Protein AF-A0A1V0FYX2-F1 (afdb_monomer_lite)

Secondary structure (DSSP, 8-state):
-HHHHHHHHHHHHH-TTTHHHHHHHHHHHHHHHHHHHHHHHHHHHHHHHHHHHHHHHHHHHHHHHHHHHTT--TT-TTS-SS--SSSSS--GGGGTT-PPPPTT----HHHHHHHHHH-----HHHHH--S-S--GGG-GGGGGGSSSS----EEEGGGTEEE-TT--TTTS-SBPPGGGSHHHHHHHHHHHHHHHHHT--PPPPP-SHHHHHHHHH-HHHHHHHHHHHHHTTSS-TT--HHHHHHHHHHHH-PBPTTS-BHHHHHHHHS--------

Organism: NCBI:txid5691

Radius of gyration: 30.45 Å; chains: 1; bounding box: 63×47×86 Å

InterPro domains:
  IPR001812 Variant surface glycoprotein, N-terminal domain [PF00913] (19-273)

pLDDT: mean 77.04, std 11.19, range [30.48, 92.88]

Structure (mmCIF, N/CA/C/O backbone):
data_AF-A0A1V0FYX2-F1
#
_entry.id   AF-A0A1V0FYX2-F1
#
loop_
_atom_site.group_PDB
_atom_site.id
_atom_site.type_symbol
_atom_site.label_atom_id
_atom_site.label_alt_id
_atom_site.label_comp_id
_atom_site.label_asym_id
_atom_site.label_entity_id
_atom_site.label_seq_id
_atom_site.pdbx_PDB_ins_code
_atom_site.Cartn_x
_atom_site.Cartn_y
_atom_site.Cartn_z
_atom_site.occupancy
_atom_site.B_iso_or_equiv
_atom_site.auth_seq_id
_atom_site.auth_comp_id
_atom_site.auth_asym_id
_atom_site.auth_atom_id
_atom_site.pdbx_PDB_model_num
ATOM 1 N N . LEU A 1 1 ? -14.156 -6.760 19.988 1.00 81.31 1 LEU A N 1
ATOM 2 C CA . LEU A 1 1 ? -15.205 -5.743 20.250 1.00 81.31 1 LEU A CA 1
ATOM 3 C C . LEU A 1 1 ? -16.603 -6.352 20.401 1.00 81.31 1 LEU A C 1
ATOM 5 O O . LEU A 1 1 ? -17.204 -6.112 21.433 1.00 81.31 1 LEU A O 1
ATOM 9 N N . ARG A 1 2 ? -17.100 -7.203 19.485 1.00 82.94 2 ARG A N 1
ATOM 10 C CA . ARG A 1 2 ? -18.430 -7.854 19.633 1.00 82.94 2 ARG A CA 1
ATOM 11 C C . ARG A 1 2 ? -18.635 -8.609 20.957 1.00 82.94 2 ARG A C 1
ATOM 13 O O . ARG A 1 2 ? -19.655 -8.453 21.611 1.00 82.94 2 ARG A O 1
ATOM 20 N N . ALA A 1 3 ? -17.637 -9.377 21.399 1.00 81.00 3 ALA A N 1
ATOM 21 C CA . ALA A 1 3 ? -17.698 -10.045 22.703 1.00 81.00 3 ALA A CA 1
ATOM 22 C C . ALA A 1 3 ? -17.771 -9.051 23.881 1.00 81.00 3 ALA A C 1
ATOM 24 O O . ALA A 1 3 ? -18.381 -9.344 24.901 1.00 81.00 3 ALA A O 1
ATOM 25 N N . PHE A 1 4 ? -17.167 -7.867 23.741 1.00 84.19 4 PHE A N 1
ATOM 26 C CA . PHE A 1 4 ? -17.222 -6.811 24.750 1.00 84.19 4 PHE A CA 1
ATOM 27 C C . PHE A 1 4 ? -18.590 -6.109 24.764 1.00 84.19 4 PHE A C 1
ATOM 29 O O . PHE A 1 4 ? -19.161 -5.923 25.831 1.00 84.19 4 PHE A O 1
ATOM 36 N N . GLU A 1 5 ? -19.174 -5.826 23.598 1.00 84.75 5 GLU A N 1
ATOM 37 C CA . GLU A 1 5 ? -20.553 -5.326 23.466 1.00 84.75 5 GLU A CA 1
ATOM 38 C C . GLU A 1 5 ? -21.580 -6.264 24.130 1.00 84.75 5 GLU A C 1
ATOM 40 O O . GLU A 1 5 ? -22.458 -5.815 24.872 1.00 84.75 5 GLU A O 1
ATOM 45 N N . ALA A 1 6 ? -21.430 -7.581 23.946 1.00 80.88 6 ALA A N 1
ATOM 46 C CA . ALA A 1 6 ? -22.272 -8.574 24.614 1.00 80.88 6 ALA A CA 1
ATOM 47 C C . ALA A 1 6 ? -22.116 -8.540 26.148 1.00 80.88 6 ALA A C 1
ATOM 49 O O . ALA A 1 6 ? -23.113 -8.597 26.868 1.00 80.88 6 ALA A O 1
ATOM 50 N N . LYS A 1 7 ? -20.884 -8.376 26.661 1.00 79.81 7 LYS A N 1
ATOM 51 C CA . LYS A 1 7 ? -20.626 -8.206 28.105 1.00 79.81 7 LYS A CA 1
ATOM 52 C C . LYS A 1 7 ? -21.305 -6.955 28.665 1.00 79.81 7 LYS A C 1
ATOM 54 O O . LYS A 1 7 ? -21.896 -7.014 29.738 1.00 79.81 7 LYS A O 1
ATOM 59 N N . LEU A 1 8 ? -21.254 -5.839 27.938 1.00 83.44 8 LEU A N 1
ATOM 60 C CA . LEU A 1 8 ? -21.935 -4.606 28.343 1.00 83.44 8 LEU A CA 1
ATOM 61 C C . LEU A 1 8 ? -23.453 -4.791 28.375 1.00 83.44 8 LEU A C 1
ATOM 63 O O . LEU A 1 8 ? -24.095 -4.352 29.323 1.00 83.44 8 LEU A O 1
ATOM 67 N N . SER A 1 9 ? -24.010 -5.505 27.396 1.00 81.75 9 SER A N 1
ATOM 68 C CA . SER A 1 9 ? -25.445 -5.814 27.342 1.00 81.75 9 SER A CA 1
ATOM 69 C C . SER A 1 9 ? -25.912 -6.630 28.553 1.00 81.75 9 SER A C 1
ATOM 71 O O . SER A 1 9 ? -26.953 -6.326 29.132 1.00 81.75 9 SER A O 1
ATOM 73 N N . LEU A 1 10 ? -25.116 -7.610 28.993 1.00 77.88 10 LEU A N 1
ATOM 74 C CA . LEU A 1 10 ? -25.379 -8.363 30.227 1.00 77.88 10 LEU A CA 1
ATOM 75 C C . LEU A 1 10 ? -25.287 -7.469 31.472 1.00 77.88 10 LEU A C 1
ATOM 77 O O . LEU A 1 10 ? -26.145 -7.534 32.355 1.00 77.88 10 LEU A O 1
ATOM 81 N N . LEU A 1 11 ? -24.294 -6.576 31.531 1.00 77.62 11 LEU A N 1
ATOM 82 C CA . LEU A 1 11 ? -24.127 -5.658 32.660 1.00 77.62 11 LEU A CA 1
ATOM 83 C C . LEU A 1 11 ? -25.331 -4.722 32.834 1.00 77.62 11 LEU A C 1
ATOM 85 O O . LEU A 1 11 ? -25.745 -4.483 33.967 1.00 77.62 11 LEU A O 1
ATOM 89 N N . ILE A 1 12 ? -25.918 -4.244 31.728 1.00 78.62 12 ILE A N 1
ATOM 90 C CA . ILE A 1 12 ? -27.144 -3.426 31.736 1.00 78.62 12 ILE A CA 1
ATOM 91 C C . ILE A 1 12 ? -28.279 -4.158 32.459 1.00 78.62 12 ILE A C 1
ATOM 93 O O . ILE A 1 12 ? -29.014 -3.539 33.227 1.00 78.62 12 ILE A O 1
ATOM 97 N N . THR A 1 13 ? -28.414 -5.467 32.234 1.00 75.88 13 THR A N 1
ATOM 98 C CA . THR A 1 13 ? -29.485 -6.273 32.836 1.00 75.88 13 THR A CA 1
ATOM 99 C C . THR A 1 13 ? -29.209 -6.687 34.280 1.00 75.88 13 THR A C 1
ATOM 101 O O . THR A 1 13 ? -30.148 -6.831 35.056 1.00 75.88 13 THR A O 1
ATOM 104 N N . GLU A 1 14 ? -27.944 -6.865 34.665 1.00 76.12 14 GLU A N 1
ATOM 105 C CA . GLU A 1 14 ? -27.588 -7.409 35.980 1.00 76.12 14 GLU A CA 1
ATOM 106 C C . GLU A 1 14 ? -27.194 -6.360 37.032 1.00 76.12 14 GLU A C 1
ATOM 108 O O . GLU A 1 14 ? -27.116 -6.692 38.215 1.00 76.12 14 GLU A O 1
ATOM 113 N N . ASN A 1 15 ? -26.844 -5.132 36.639 1.00 72.62 15 ASN A N 1
ATOM 114 C CA . ASN A 1 15 ? -26.455 -4.083 37.584 1.00 72.62 15 ASN A CA 1
ATOM 115 C C . ASN A 1 15 ? -27.064 -2.728 37.192 1.00 72.62 15 ASN A C 1
ATOM 117 O O . ASN A 1 15 ? -26.530 -1.983 36.368 1.00 72.62 15 ASN A O 1
ATOM 121 N N . THR A 1 16 ? -28.171 -2.378 37.849 1.00 68.25 16 THR A N 1
ATOM 122 C CA . THR A 1 16 ? -28.907 -1.131 37.602 1.00 68.25 16 THR A CA 1
ATOM 123 C C . THR A 1 16 ? -28.096 0.122 37.930 1.00 68.25 16 THR A C 1
ATOM 125 O O . THR A 1 16 ? -28.330 1.163 37.322 1.00 68.25 16 THR A O 1
ATOM 128 N N . SER A 1 17 ? -27.121 0.036 38.842 1.00 70.69 17 SER A N 1
ATOM 129 C CA . SER A 1 17 ? -26.290 1.176 39.260 1.00 70.69 17 SER A CA 1
ATOM 130 C C . SER A 1 17 ? -25.352 1.668 38.156 1.00 70.69 17 SER A C 1
ATOM 132 O O . SER A 1 17 ? -24.939 2.824 38.179 1.00 70.69 17 SER A O 1
ATOM 134 N N . PHE A 1 18 ? -25.041 0.816 37.174 1.00 72.25 18 PHE A N 1
ATOM 135 C CA . PHE A 1 18 ? -24.151 1.138 36.053 1.00 72.25 18 PHE A CA 1
ATOM 136 C C . PHE A 1 18 ? -24.799 0.942 34.679 1.00 72.25 18 PHE A C 1
ATOM 138 O O . PHE A 1 18 ? -24.124 1.079 33.657 1.00 72.25 18 PHE A O 1
ATOM 145 N N . ALA A 1 19 ? -26.105 0.662 34.629 1.00 72.62 19 ALA A N 1
ATOM 146 C CA . ALA A 1 19 ? -26.821 0.388 33.386 1.00 72.62 19 ALA A CA 1
ATOM 147 C C . ALA A 1 19 ? -26.705 1.535 32.365 1.00 72.62 19 ALA A C 1
ATOM 149 O O . ALA A 1 19 ? -26.517 1.282 31.179 1.00 72.62 19 ALA A O 1
ATOM 150 N N . GLY A 1 20 ? -26.732 2.797 32.813 1.00 74.31 20 GLY A N 1
ATOM 151 C CA . GLY A 1 20 ? -26.550 3.959 31.933 1.00 74.31 20 GLY A CA 1
ATOM 152 C C . GLY A 1 20 ? -25.147 4.044 31.317 1.00 74.31 20 GLY A C 1
ATOM 153 O O . GLY A 1 20 ? -25.005 4.273 30.117 1.00 74.31 20 GLY A O 1
ATOM 154 N N . SER A 1 21 ? -24.106 3.802 32.115 1.00 77.25 21 SER A N 1
ATOM 155 C CA . SER A 1 21 ? -22.703 3.810 31.676 1.00 77.25 21 SER A CA 1
ATOM 156 C C . SER A 1 21 ? -22.414 2.648 30.725 1.00 77.25 21 SER A C 1
ATOM 158 O O . SER A 1 21 ? -21.751 2.822 29.702 1.00 77.25 21 SER A O 1
ATOM 160 N N . ALA A 1 22 ? -22.972 1.475 31.031 1.00 80.19 22 ALA A N 1
ATOM 161 C CA . ALA A 1 22 ? -22.892 0.285 30.197 1.00 80.19 22 ALA A CA 1
ATOM 162 C C . ALA A 1 22 ? -23.598 0.484 28.850 1.00 80.19 22 ALA A C 1
ATOM 164 O O . ALA A 1 22 ? -23.036 0.134 27.816 1.00 80.19 22 ALA A O 1
ATOM 165 N N . LEU A 1 23 ? -24.783 1.106 28.850 1.00 80.88 23 LEU A N 1
ATOM 166 C CA . LEU A 1 23 ? -25.537 1.428 27.639 1.00 80.88 23 LEU A CA 1
ATOM 167 C C . LEU A 1 23 ? -24.780 2.407 26.737 1.00 80.88 23 LEU A C 1
ATOM 169 O O . LEU A 1 23 ? -24.657 2.166 25.540 1.00 80.88 23 LEU A O 1
ATOM 173 N N . LEU A 1 24 ? -24.230 3.486 27.298 1.00 81.44 24 LEU A N 1
ATOM 174 C CA . LEU A 1 24 ? -23.454 4.459 26.523 1.00 81.44 24 LEU A CA 1
ATOM 175 C C . LEU A 1 24 ? -22.199 3.839 25.912 1.00 81.44 24 LEU A C 1
ATOM 177 O O . LEU A 1 24 ? -21.895 4.081 24.743 1.00 81.44 24 LEU A O 1
ATOM 181 N N . LEU A 1 25 ? -21.489 3.013 26.681 1.00 84.94 25 LEU A N 1
ATOM 182 C CA . LEU A 1 25 ? -20.308 2.325 26.177 1.00 84.94 25 LEU A CA 1
ATOM 183 C C . LEU A 1 25 ? -20.670 1.247 25.148 1.00 84.94 25 LEU A C 1
ATOM 185 O O . LEU A 1 25 ? -19.906 1.041 24.206 1.00 84.94 25 LEU A O 1
ATOM 189 N N . ALA A 1 26 ? -21.832 0.599 25.283 1.00 84.81 26 ALA A N 1
ATOM 190 C CA . ALA A 1 26 ? -22.339 -0.346 24.295 1.00 84.81 26 ALA A CA 1
ATOM 191 C C . ALA A 1 26 ? -22.608 0.374 22.971 1.00 84.81 26 ALA A C 1
ATOM 193 O O . ALA A 1 26 ? -22.051 -0.034 21.961 1.00 84.81 26 ALA A O 1
ATOM 194 N N . ILE A 1 27 ? -23.324 1.505 22.988 1.00 84.19 27 ILE A N 1
ATOM 195 C CA . ILE A 1 27 ? -23.587 2.318 21.787 1.00 84.19 27 ILE A CA 1
ATOM 196 C C . ILE A 1 27 ? -22.275 2.781 21.136 1.00 84.19 27 ILE A C 1
ATOM 198 O O . ILE A 1 27 ? -22.100 2.626 19.926 1.00 84.19 27 ILE A O 1
ATOM 202 N N . ALA A 1 28 ? -21.326 3.307 21.919 1.00 86.00 28 ALA A N 1
ATOM 203 C CA . ALA A 1 28 ? -20.020 3.718 21.400 1.00 86.00 28 ALA A CA 1
ATOM 204 C C . ALA A 1 28 ? -19.254 2.538 20.770 1.00 86.00 28 ALA A C 1
ATOM 206 O O . ALA A 1 28 ? -18.650 2.683 19.705 1.00 86.00 28 ALA A O 1
ATOM 207 N N . THR A 1 29 ? -19.329 1.355 21.389 1.00 87.50 29 THR A N 1
ATOM 208 C CA . THR A 1 29 ? -18.734 0.115 20.869 1.00 87.50 29 THR A CA 1
ATOM 209 C C . THR A 1 29 ? -19.423 -0.344 19.582 1.00 87.50 29 THR A C 1
ATOM 211 O O . THR A 1 29 ? -18.732 -0.732 18.642 1.00 87.50 29 THR A O 1
ATOM 214 N N . THR A 1 30 ? -20.753 -0.262 19.487 1.00 88.12 30 THR A N 1
ATOM 215 C CA . THR A 1 30 ? -21.511 -0.585 18.269 1.00 88.12 30 THR A CA 1
ATOM 216 C C . THR A 1 30 ? -21.106 0.329 17.113 1.00 88.12 30 THR A C 1
ATOM 218 O O . THR A 1 30 ? -20.820 -0.166 16.022 1.00 88.12 30 THR A O 1
ATOM 221 N N . LYS A 1 31 ? -21.012 1.648 17.348 1.00 86.81 31 LYS A N 1
ATOM 222 C CA . LYS A 1 31 ? -20.549 2.615 16.335 1.00 86.81 31 LYS A CA 1
ATOM 223 C C . LYS A 1 31 ? -19.143 2.275 15.844 1.00 86.81 31 LYS A C 1
ATOM 225 O O . LYS A 1 31 ? -18.905 2.219 14.643 1.00 86.81 31 LYS A O 1
ATOM 230 N N . LEU A 1 32 ? -18.237 1.943 16.763 1.00 87.75 32 LEU A N 1
ATOM 231 C CA . LEU A 1 32 ? -16.884 1.515 16.416 1.00 87.75 32 LEU A CA 1
ATOM 232 C C . LEU A 1 32 ? -16.869 0.212 15.593 1.00 87.75 32 LEU A C 1
ATOM 234 O O . LEU A 1 32 ? -16.107 0.094 14.639 1.00 87.75 32 LEU A O 1
ATOM 238 N N . ILE A 1 33 ? -17.718 -0.768 15.922 1.00 87.06 33 ILE A N 1
ATOM 239 C CA . ILE A 1 33 ? -17.846 -2.013 15.144 1.00 87.06 33 ILE A CA 1
ATOM 240 C C . ILE A 1 33 ? -18.340 -1.723 13.720 1.00 87.06 33 ILE A C 1
ATOM 242 O O . ILE A 1 33 ? -17.855 -2.344 12.774 1.00 87.06 33 ILE A O 1
ATOM 246 N N . GLN A 1 34 ? -19.293 -0.802 13.557 1.00 87.69 34 GLN A N 1
ATOM 247 C CA . GLN A 1 34 ? -19.821 -0.401 12.249 1.00 87.69 34 GLN A CA 1
ATOM 248 C C . GLN A 1 34 ? -18.773 0.337 11.406 1.00 87.69 34 GLN A C 1
ATOM 250 O O . GLN A 1 34 ? -18.635 0.059 10.213 1.00 87.69 34 GLN A O 1
ATOM 255 N N . GLU A 1 35 ? -18.002 1.230 12.023 1.00 87.00 35 GLU A N 1
ATOM 256 C CA . GLU A 1 35 ? -16.877 1.905 11.371 1.00 87.00 35 GLU A CA 1
ATOM 257 C C . GLU A 1 35 ? -15.804 0.910 10.945 1.00 87.00 35 GLU A C 1
ATOM 259 O O . GLU A 1 35 ? -15.388 0.930 9.791 1.00 87.00 35 GLU A O 1
ATOM 264 N N . HIS A 1 36 ? -15.434 -0.027 11.819 1.00 85.62 36 HIS A N 1
ATOM 265 C CA . HIS A 1 36 ? -14.463 -1.065 11.490 1.00 85.62 36 HIS A CA 1
ATOM 266 C C . HIS A 1 36 ? -14.955 -1.966 10.348 1.00 85.62 36 HIS A C 1
ATOM 268 O O . HIS A 1 36 ? -14.193 -2.293 9.444 1.00 85.62 36 HIS A O 1
ATOM 274 N N . ALA A 1 37 ? -16.241 -2.333 10.328 1.00 86.75 37 ALA A N 1
ATOM 275 C CA . ALA A 1 37 ? -16.819 -3.084 9.213 1.00 86.75 37 ALA A CA 1
ATOM 276 C C . ALA A 1 37 ? -16.752 -2.298 7.889 1.00 86.75 37 ALA A C 1
ATOM 278 O O . ALA A 1 37 ? -16.397 -2.861 6.852 1.00 86.75 37 ALA A O 1
ATOM 279 N N . SER A 1 38 ? -17.034 -0.994 7.931 1.00 87.00 38 SER A N 1
ATOM 280 C CA . SER A 1 38 ? -16.946 -0.102 6.766 1.00 87.00 38 SER A CA 1
ATOM 281 C C . SER A 1 38 ? -15.499 0.090 6.297 1.00 87.00 38 SER A C 1
ATOM 283 O O . SER A 1 38 ? -15.230 0.125 5.093 1.00 87.00 38 SER A O 1
ATOM 285 N N . ALA A 1 39 ? -14.552 0.165 7.234 1.00 85.50 39 ALA A N 1
ATOM 286 C CA . ALA A 1 39 ? -13.124 0.245 6.956 1.00 85.50 39 ALA A CA 1
ATOM 287 C C . ALA A 1 39 ? -12.602 -1.051 6.328 1.00 85.50 39 ALA A C 1
ATOM 289 O O . ALA A 1 39 ? -11.929 -0.987 5.307 1.00 85.50 39 ALA A O 1
ATOM 290 N N . ILE A 1 40 ? -12.992 -2.227 6.838 1.00 86.81 40 ILE A N 1
ATOM 291 C CA . ILE A 1 40 ? -12.665 -3.527 6.224 1.00 86.81 40 ILE A CA 1
ATOM 292 C C . ILE A 1 40 ? -13.217 -3.611 4.798 1.00 86.81 40 ILE A C 1
ATOM 294 O O . ILE A 1 40 ? -12.518 -4.056 3.888 1.00 86.81 40 ILE A O 1
ATOM 298 N N . GLN A 1 41 ? -14.453 -3.162 4.569 1.00 88.25 41 GLN A N 1
ATOM 299 C CA . GLN A 1 41 ? -15.023 -3.134 3.221 1.00 88.25 41 GLN A CA 1
ATOM 300 C C . GLN A 1 41 ? -14.230 -2.197 2.297 1.00 88.25 41 GLN A C 1
ATOM 302 O O . GLN A 1 41 ? -13.944 -2.548 1.151 1.00 88.25 41 GLN A O 1
ATOM 307 N N . SER A 1 42 ? -13.839 -1.027 2.805 1.00 87.31 42 SER A N 1
ATOM 308 C CA . SER A 1 42 ? -13.015 -0.061 2.074 1.00 87.31 42 SER A CA 1
ATOM 309 C C . SER A 1 42 ? -11.619 -0.616 1.779 1.00 87.31 42 SER A C 1
ATOM 311 O O . SER A 1 42 ? -11.132 -0.459 0.662 1.00 87.31 42 SER A O 1
ATOM 313 N N . LEU A 1 43 ? -11.015 -1.329 2.733 1.00 89.31 43 LEU A N 1
ATOM 314 C CA . LEU A 1 43 ? -9.754 -2.052 2.581 1.00 89.31 43 LEU A CA 1
ATOM 315 C C . LEU A 1 43 ? -9.853 -3.133 1.508 1.00 89.31 43 LEU A C 1
ATOM 317 O O . LEU A 1 43 ? -8.937 -3.243 0.705 1.00 89.31 43 LEU A O 1
ATOM 321 N N . GLY A 1 44 ? -10.952 -3.889 1.443 1.00 88.12 44 GLY A N 1
ATOM 322 C CA . GLY A 1 44 ? -11.170 -4.878 0.384 1.00 88.12 44 GLY A CA 1
ATOM 323 C C . GLY A 1 44 ? -11.226 -4.230 -1.001 1.00 88.12 44 GLY A C 1
ATOM 324 O O . GLY A 1 44 ? -10.448 -4.571 -1.887 1.00 88.12 44 GLY A O 1
ATOM 325 N N . VAL A 1 45 ? -12.081 -3.215 -1.168 1.00 90.19 45 VAL A N 1
ATOM 326 C CA . VAL A 1 45 ? -12.241 -2.512 -2.455 1.00 90.19 45 VAL A CA 1
ATOM 327 C C . VAL A 1 45 ? -10.955 -1.803 -2.886 1.00 90.19 45 VAL A C 1
ATOM 329 O O . VAL A 1 45 ? -10.605 -1.811 -4.069 1.00 90.19 45 VAL A O 1
ATOM 332 N N . GLN A 1 46 ? -10.263 -1.149 -1.954 1.00 91.00 46 GLN A N 1
ATOM 333 C CA . GLN A 1 46 ? -9.013 -0.457 -2.253 1.00 91.00 46 GLN A CA 1
ATOM 334 C C . GLN A 1 46 ? -7.864 -1.448 -2.458 1.00 91.00 46 GLN A C 1
ATOM 336 O O . GLN A 1 46 ? -7.039 -1.226 -3.339 1.00 91.00 46 GLN A O 1
ATOM 341 N N . GLY A 1 47 ? -7.845 -2.548 -1.707 1.00 90.88 47 GLY A N 1
ATOM 342 C CA . GLY A 1 47 ? -6.905 -3.656 -1.844 1.00 90.88 47 GLY A CA 1
ATOM 343 C C . GLY A 1 47 ? -6.906 -4.227 -3.254 1.00 90.88 47 GLY A C 1
ATOM 344 O O . GLY A 1 47 ? -5.856 -4.256 -3.894 1.00 90.88 47 GLY A O 1
ATOM 345 N N . ASP A 1 48 ? -8.085 -4.566 -3.778 1.00 90.62 48 ASP A N 1
ATOM 346 C CA . ASP A 1 48 ? -8.239 -5.099 -5.136 1.00 90.62 48 ASP A CA 1
ATOM 347 C C . ASP A 1 48 ? -7.745 -4.111 -6.200 1.00 90.62 48 ASP A C 1
ATOM 349 O O . ASP A 1 48 ? -6.995 -4.470 -7.112 1.00 90.62 48 ASP A O 1
ATOM 353 N N . LYS A 1 49 ? -8.121 -2.832 -6.071 1.00 91.56 49 LYS A N 1
ATOM 354 C CA . LYS A 1 49 ? -7.685 -1.773 -6.995 1.00 91.56 49 LYS A CA 1
ATOM 355 C C . LYS A 1 49 ? -6.175 -1.577 -6.960 1.00 91.56 49 LYS A C 1
ATOM 357 O O . LYS A 1 49 ? -5.557 -1.423 -8.013 1.00 91.56 49 LYS A O 1
ATOM 362 N N . THR A 1 50 ? -5.590 -1.566 -5.768 1.00 92.75 50 THR A N 1
ATOM 363 C CA . THR A 1 50 ? -4.150 -1.400 -5.591 1.00 92.75 50 THR A CA 1
ATOM 364 C C . THR A 1 50 ? -3.399 -2.600 -6.140 1.00 92.75 50 THR A C 1
ATOM 366 O O . THR A 1 50 ? -2.468 -2.390 -6.909 1.00 92.75 50 THR A O 1
ATOM 369 N N . ALA A 1 51 ? -3.839 -3.826 -5.849 1.00 89.75 51 ALA A N 1
ATOM 370 C CA . ALA A 1 51 ? -3.244 -5.043 -6.395 1.00 89.75 51 ALA A CA 1
ATOM 371 C C . ALA A 1 51 ? -3.284 -5.058 -7.930 1.00 89.75 51 ALA A C 1
ATOM 373 O O . ALA A 1 51 ? -2.273 -5.335 -8.570 1.00 89.75 51 ALA A O 1
ATOM 374 N N . ALA A 1 52 ? -4.416 -4.692 -8.538 1.00 91.44 52 ALA A N 1
ATOM 375 C CA . ALA A 1 52 ? -4.528 -4.605 -9.991 1.00 91.44 52 ALA A CA 1
ATOM 376 C C . ALA A 1 52 ? -3.594 -3.535 -10.584 1.00 91.44 52 ALA A C 1
ATOM 378 O O . ALA A 1 52 ? -2.914 -3.785 -11.580 1.00 91.44 52 ALA A O 1
ATOM 379 N N . ALA A 1 53 ? -3.535 -2.348 -9.973 1.00 92.88 53 ALA A N 1
ATOM 380 C CA . ALA A 1 53 ? -2.692 -1.255 -10.448 1.00 92.88 53 ALA A CA 1
ATOM 381 C C . ALA A 1 53 ? -1.195 -1.582 -10.338 1.00 92.88 53 ALA A C 1
ATOM 383 O O . ALA A 1 53 ? -0.445 -1.334 -11.285 1.00 92.88 53 ALA A O 1
ATOM 384 N N . THR A 1 54 ? -0.757 -2.153 -9.212 1.00 89.88 54 THR A N 1
ATOM 385 C CA . THR A 1 54 ? 0.646 -2.528 -8.998 1.00 89.88 54 THR A CA 1
ATOM 386 C C . THR A 1 54 ? 1.043 -3.723 -9.854 1.00 89.88 54 THR A C 1
ATOM 388 O O . THR A 1 54 ? 2.105 -3.673 -10.465 1.00 89.88 54 THR A O 1
ATOM 391 N N . ALA A 1 55 ? 0.188 -4.741 -9.996 1.00 88.25 55 ALA A N 1
ATOM 392 C CA . ALA A 1 55 ? 0.449 -5.882 -10.875 1.00 88.25 55 ALA A CA 1
ATOM 393 C C . ALA A 1 55 ? 0.537 -5.463 -12.349 1.00 88.25 55 ALA A C 1
ATOM 395 O O . ALA A 1 55 ? 1.418 -5.923 -13.072 1.00 88.25 55 ALA A O 1
ATOM 396 N N . TYR A 1 56 ? -0.330 -4.551 -12.799 1.00 91.06 56 TYR A N 1
ATOM 397 C CA . TYR A 1 56 ? -0.257 -4.025 -14.160 1.00 91.06 56 TYR A CA 1
ATOM 398 C C . TYR A 1 56 ? 1.037 -3.230 -14.393 1.00 91.06 56 TYR A C 1
ATOM 400 O O . TYR A 1 56 ? 1.703 -3.417 -15.411 1.00 91.06 56 TYR A O 1
ATOM 408 N N . ALA A 1 57 ? 1.431 -2.372 -13.447 1.00 89.94 57 ALA A N 1
ATOM 409 C CA . ALA A 1 57 ? 2.694 -1.642 -13.530 1.00 89.94 57 ALA A CA 1
ATOM 410 C C . ALA A 1 57 ? 3.920 -2.568 -13.493 1.00 89.94 57 ALA A C 1
ATOM 412 O O . ALA A 1 57 ? 4.844 -2.370 -14.286 1.00 89.94 57 ALA A O 1
ATOM 413 N N . ALA A 1 58 ? 3.902 -3.589 -12.632 1.00 86.75 58 ALA A N 1
ATOM 414 C CA . ALA A 1 58 ? 4.941 -4.610 -12.555 1.00 86.75 58 ALA A CA 1
ATOM 415 C C . ALA A 1 58 ? 5.054 -5.363 -13.882 1.00 86.75 58 ALA A C 1
ATOM 417 O O . ALA A 1 58 ? 6.107 -5.317 -14.497 1.00 86.75 58 ALA A O 1
ATOM 418 N N . GLY A 1 59 ? 3.956 -5.899 -14.425 1.00 86.69 59 GLY A N 1
ATOM 419 C CA . GLY A 1 59 ? 3.987 -6.637 -15.693 1.00 86.69 59 GLY A CA 1
ATOM 420 C C . GLY A 1 59 ? 4.499 -5.811 -16.880 1.00 86.69 59 GLY A C 1
ATOM 421 O O . GLY A 1 59 ? 5.231 -6.319 -17.726 1.00 86.69 59 GLY A O 1
ATOM 422 N N . ARG A 1 60 ? 4.180 -4.510 -16.943 1.00 88.94 60 ARG A N 1
ATOM 423 C CA . ARG A 1 60 ? 4.736 -3.615 -17.977 1.00 88.94 60 ARG A CA 1
ATOM 424 C C . ARG A 1 60 ? 6.228 -3.330 -17.769 1.00 88.94 60 ARG A C 1
ATOM 426 O O . ARG A 1 60 ? 6.932 -3.103 -18.753 1.00 88.94 60 ARG A O 1
ATOM 433 N N . THR A 1 61 ? 6.690 -3.310 -16.520 1.00 87.31 61 THR A N 1
ATOM 434 C CA . THR A 1 61 ? 8.108 -3.140 -16.163 1.00 87.31 61 THR A CA 1
ATOM 435 C C . THR A 1 61 ? 8.890 -4.417 -16.452 1.00 87.31 61 THR A C 1
ATOM 437 O O . THR A 1 61 ? 9.924 -4.349 -17.106 1.00 87.31 61 THR A O 1
ATOM 440 N N . ASP A 1 62 ? 8.352 -5.574 -16.070 1.00 85.75 62 ASP A N 1
ATOM 441 C CA . ASP A 1 62 ? 8.925 -6.898 -16.326 1.00 85.75 62 ASP A CA 1
ATOM 442 C C . ASP A 1 62 ? 9.092 -7.137 -17.823 1.00 85.75 62 ASP A C 1
ATOM 444 O O . ASP A 1 62 ? 10.156 -7.568 -18.254 1.00 85.75 62 ASP A O 1
ATOM 448 N N . GLU A 1 63 ? 8.087 -6.791 -18.634 1.00 86.06 63 GLU A N 1
ATOM 449 C CA . GLU A 1 63 ? 8.182 -6.921 -20.090 1.00 86.06 63 GLU A CA 1
ATOM 450 C C . GLU A 1 63 ? 9.260 -6.003 -20.678 1.00 86.06 63 GLU A C 1
ATOM 452 O O . GLU A 1 63 ? 10.036 -6.427 -21.532 1.00 86.06 63 GLU A O 1
ATOM 457 N N . LEU A 1 64 ? 9.367 -4.758 -20.195 1.00 86.50 64 LEU A N 1
ATOM 458 C CA . LEU A 1 64 ? 10.440 -3.855 -20.614 1.00 86.50 64 LEU A CA 1
ATOM 459 C C . LEU A 1 64 ? 11.810 -4.441 -20.259 1.00 86.50 64 LEU A C 1
ATOM 461 O O . LEU A 1 64 ? 12.693 -4.507 -21.110 1.00 86.50 64 LEU A O 1
ATOM 465 N N . VAL A 1 65 ? 11.990 -4.887 -19.020 1.00 83.81 65 VAL A N 1
ATOM 466 C CA . VAL A 1 65 ? 13.247 -5.477 -18.558 1.00 83.81 65 VAL A CA 1
ATOM 467 C C . VAL A 1 65 ? 13.567 -6.752 -19.341 1.00 83.81 65 VAL A C 1
ATOM 469 O O . VAL A 1 65 ? 14.704 -6.924 -19.772 1.00 83.81 65 VAL A O 1
ATOM 472 N N . ASN A 1 66 ? 12.587 -7.619 -19.590 1.00 84.56 66 ASN A N 1
ATOM 473 C CA . ASN A 1 66 ? 12.752 -8.836 -20.382 1.00 84.56 66 ASN A CA 1
ATOM 474 C C . ASN A 1 66 ? 13.161 -8.521 -21.829 1.00 84.56 66 ASN A C 1
ATOM 476 O O . ASN A 1 66 ? 14.099 -9.124 -22.350 1.00 84.56 66 ASN A O 1
ATOM 480 N N . PHE A 1 67 ? 12.532 -7.524 -22.453 1.00 84.94 67 PHE A N 1
ATOM 481 C CA . PHE A 1 67 ? 12.916 -7.039 -23.777 1.00 84.94 67 PHE A CA 1
ATOM 482 C C . PHE A 1 67 ? 14.361 -6.520 -23.804 1.00 84.94 67 PHE A C 1
ATOM 484 O O . PHE A 1 67 ? 15.128 -6.864 -24.702 1.00 84.94 67 PHE A O 1
ATOM 491 N N . LEU A 1 68 ? 14.776 -5.749 -22.794 1.00 83.81 68 LEU A N 1
ATOM 492 C CA . LEU A 1 68 ? 16.154 -5.264 -22.682 1.00 83.81 68 LEU A CA 1
ATOM 493 C C . LEU A 1 68 ? 17.148 -6.410 -22.432 1.00 83.81 68 LEU A C 1
ATOM 495 O O . LEU A 1 68 ? 18.221 -6.415 -23.036 1.00 83.81 68 LEU A O 1
ATOM 499 N N . LYS A 1 69 ? 16.796 -7.409 -21.611 1.00 81.31 69 LYS A N 1
ATOM 500 C CA . LYS A 1 69 ? 17.616 -8.613 -21.373 1.00 81.31 69 LYS A CA 1
ATOM 501 C C . LYS A 1 69 ? 17.882 -9.378 -22.671 1.00 81.31 69 LYS A C 1
ATOM 503 O O . LYS A 1 69 ? 19.009 -9.810 -22.888 1.00 81.31 69 LYS A O 1
ATOM 508 N N . GLN A 1 70 ? 16.889 -9.486 -23.557 1.00 79.75 70 GLN A N 1
ATOM 509 C CA . GLN A 1 70 ? 17.034 -10.166 -24.852 1.00 79.75 70 GLN A CA 1
ATOM 510 C C . GLN A 1 70 ? 18.036 -9.489 -25.799 1.00 79.75 70 GLN A C 1
ATOM 512 O O . GLN A 1 70 ? 18.490 -10.122 -26.744 1.00 79.75 70 GLN A O 1
ATOM 517 N N . THR A 1 71 ? 18.418 -8.231 -25.552 1.00 77.06 71 THR A N 1
ATOM 518 C CA . THR A 1 71 ? 19.470 -7.563 -26.340 1.00 77.06 71 THR A CA 1
ATOM 519 C C . THR A 1 71 ? 20.884 -8.040 -25.986 1.00 77.06 71 THR A C 1
ATOM 521 O O . THR A 1 71 ? 21.824 -7.793 -26.740 1.00 77.06 71 THR A O 1
ATOM 524 N N . ALA A 1 72 ? 21.060 -8.716 -24.846 1.00 72.94 72 ALA A N 1
ATOM 525 C CA . ALA A 1 72 ? 22.346 -9.248 -24.415 1.00 72.94 72 ALA A CA 1
ATOM 526 C C . ALA A 1 72 ? 22.557 -10.679 -24.944 1.00 72.94 72 ALA A C 1
ATOM 528 O O . ALA A 1 72 ? 21.745 -11.574 -24.718 1.00 72.94 72 ALA A O 1
ATOM 529 N N . HIS A 1 73 ? 23.691 -10.910 -25.599 1.00 66.31 73 HIS A N 1
ATOM 530 C CA . HIS A 1 73 ? 24.138 -12.206 -26.104 1.00 66.31 73 HIS A CA 1
ATOM 531 C C . HIS A 1 73 ? 25.615 -12.428 -25.737 1.00 66.31 73 HIS A C 1
ATOM 533 O O . HIS A 1 73 ? 26.329 -11.461 -25.444 1.00 66.31 73 HIS A O 1
ATOM 539 N N . PRO A 1 74 ? 26.107 -13.683 -25.756 1.00 62.03 74 PRO A N 1
ATOM 540 C CA . PRO A 1 74 ? 27.540 -13.950 -25.679 1.00 62.03 74 PRO A CA 1
ATOM 541 C C . PRO A 1 74 ? 28.290 -13.094 -26.711 1.00 62.03 74 PRO A C 1
ATOM 543 O O . PRO A 1 74 ? 27.846 -12.958 -27.848 1.00 62.03 74 PRO A O 1
ATOM 546 N N . ASP A 1 75 ? 29.375 -12.453 -26.278 1.00 65.00 75 ASP A N 1
ATOM 547 C CA . ASP A 1 75 ? 30.224 -11.541 -27.061 1.00 65.00 75 ASP A CA 1
ATOM 548 C C . ASP A 1 75 ? 29.615 -10.180 -27.459 1.00 65.00 75 ASP A C 1
ATOM 550 O O . ASP A 1 75 ? 30.362 -9.278 -27.847 1.00 65.00 75 ASP A O 1
ATOM 554 N N . THR A 1 76 ? 28.316 -9.924 -27.244 1.00 63.41 76 THR A N 1
ATOM 555 C CA . THR A 1 76 ? 27.685 -8.611 -27.518 1.00 63.41 76 THR A CA 1
ATOM 556 C C . THR A 1 76 ? 27.794 -7.629 -26.354 1.00 63.41 76 THR A C 1
ATOM 558 O O . THR A 1 76 ? 26.995 -6.708 -26.209 1.00 63.41 76 THR A O 1
ATOM 561 N N . HIS A 1 77 ? 28.840 -7.765 -25.544 1.00 66.12 77 HIS A N 1
ATOM 562 C CA . HIS A 1 77 ? 29.145 -6.886 -24.417 1.00 66.12 77 HIS A CA 1
ATOM 563 C C . HIS A 1 77 ? 29.263 -5.403 -24.788 1.00 66.12 77 HIS A C 1
ATOM 565 O O . HIS A 1 77 ? 29.221 -4.569 -23.897 1.00 66.12 77 HIS A O 1
ATOM 571 N N . THR A 1 78 ? 29.426 -5.057 -26.064 1.00 69.81 78 THR A N 1
ATOM 572 C CA . THR A 1 78 ? 29.415 -3.683 -26.596 1.00 69.81 78 THR A CA 1
ATOM 573 C C . THR A 1 78 ? 28.091 -3.296 -27.262 1.00 69.81 78 THR A C 1
ATOM 575 O O . THR A 1 78 ? 27.958 -2.166 -27.707 1.00 69.81 78 THR A O 1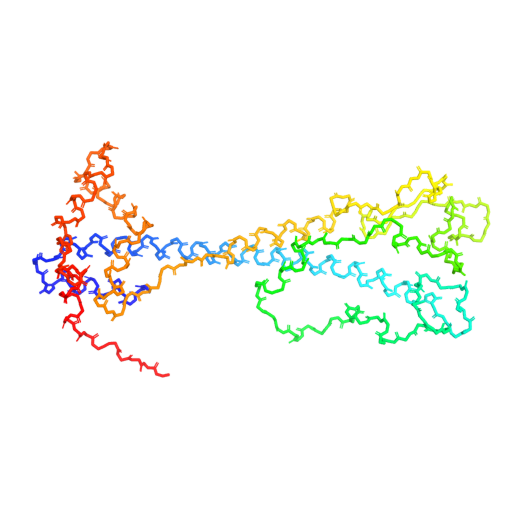
ATOM 578 N N . HIS A 1 79 ? 27.110 -4.199 -27.332 1.00 74.44 79 HIS A N 1
ATOM 579 C CA . HIS A 1 79 ? 25.816 -4.053 -28.011 1.00 74.44 79 HIS A CA 1
ATOM 580 C C . HIS A 1 79 ? 24.658 -4.578 -27.135 1.00 74.44 79 HIS A C 1
ATOM 582 O O . HIS A 1 79 ? 23.788 -5.296 -27.619 1.00 74.44 79 HIS A O 1
ATOM 588 N N . SER A 1 80 ? 24.654 -4.239 -25.842 1.00 78.94 80 SER A N 1
ATOM 589 C CA . SER A 1 80 ? 23.552 -4.519 -24.912 1.00 78.94 80 SER A CA 1
ATOM 590 C C . SER A 1 80 ? 22.815 -3.235 -24.531 1.00 78.94 80 SER A C 1
ATOM 592 O O . SER A 1 80 ? 23.383 -2.145 -24.564 1.00 78.94 80 SER A O 1
ATOM 594 N N . CYS A 1 81 ? 21.551 -3.366 -24.132 1.00 82.06 81 CYS A N 1
ATOM 595 C CA . CYS A 1 81 ? 20.758 -2.273 -23.565 1.00 82.06 81 CYS A CA 1
ATOM 596 C C . CYS A 1 81 ? 20.705 -2.260 -22.034 1.00 82.06 81 CYS A C 1
ATOM 598 O O . CYS A 1 81 ? 20.017 -1.430 -21.447 1.00 82.06 81 CYS A O 1
ATOM 600 N N . ILE A 1 82 ? 21.446 -3.164 -21.396 1.00 81.50 82 ILE A N 1
ATOM 601 C CA . ILE A 1 82 ? 21.683 -3.180 -19.956 1.00 81.50 82 ILE A CA 1
ATOM 602 C C . ILE A 1 82 ? 23.193 -3.071 -19.763 1.00 81.50 82 ILE A C 1
ATOM 604 O O . ILE A 1 82 ? 23.945 -3.922 -20.256 1.00 81.50 82 ILE A O 1
ATOM 608 N N . GLU A 1 83 ? 23.631 -2.009 -19.089 1.00 77.19 83 GLU A N 1
ATOM 609 C CA . GLU A 1 83 ? 25.017 -1.877 -18.644 1.00 77.19 83 GLU A CA 1
ATOM 610 C C . GLU A 1 83 ? 25.208 -2.663 -17.343 1.00 77.19 83 GLU A C 1
ATOM 612 O O . GLU A 1 83 ? 24.365 -2.620 -16.450 1.00 77.19 83 GLU A O 1
ATOM 617 N N . PHE A 1 84 ? 26.318 -3.386 -17.231 1.00 74.94 84 PHE A N 1
ATOM 618 C CA . PHE A 1 84 ? 26.685 -4.137 -16.034 1.00 74.94 84 PHE A CA 1
ATOM 619 C C . PHE A 1 84 ? 27.957 -3.551 -15.426 1.00 74.94 84 PHE A C 1
ATOM 621 O O . PHE A 1 84 ? 28.889 -3.185 -16.142 1.00 74.94 84 PHE A O 1
ATOM 628 N N . SER A 1 85 ? 27.988 -3.466 -14.094 1.00 68.38 85 SER A N 1
ATOM 629 C CA . SER A 1 85 ? 29.066 -2.831 -13.323 1.00 68.38 85 SER A CA 1
ATOM 630 C C . SER A 1 85 ? 30.406 -3.571 -13.407 1.00 68.38 85 SER A C 1
ATOM 632 O O . SER A 1 85 ? 31.449 -2.984 -13.128 1.00 68.38 85 SER A O 1
ATOM 634 N N . SER A 1 86 ? 30.399 -4.851 -13.791 1.00 68.12 86 SER A N 1
ATOM 635 C CA . SER A 1 86 ? 31.600 -5.664 -14.003 1.00 68.12 86 SER A CA 1
ATOM 636 C C . SER A 1 86 ? 31.322 -6.856 -14.930 1.00 68.12 86 SER A C 1
ATOM 638 O O . SER A 1 86 ? 30.175 -7.266 -15.095 1.00 68.12 86 SER A O 1
ATOM 640 N N . GLY A 1 87 ? 32.377 -7.414 -15.534 1.00 70.62 87 GLY A N 1
ATOM 641 C CA . GLY A 1 87 ? 32.302 -8.590 -16.411 1.00 70.62 87 GLY A CA 1
ATOM 642 C C . GLY A 1 87 ? 32.124 -8.268 -17.899 1.00 70.62 87 GLY A C 1
ATOM 643 O O . GLY A 1 87 ? 32.207 -7.116 -18.322 1.00 70.62 87 GLY A O 1
ATOM 644 N N . THR A 1 88 ? 31.921 -9.312 -18.706 1.00 70.88 88 THR A N 1
ATOM 645 C CA . THR A 1 88 ? 31.704 -9.231 -20.166 1.00 70.88 88 THR A CA 1
ATOM 646 C C . THR A 1 88 ? 30.323 -9.730 -20.589 1.00 70.88 88 THR A C 1
ATOM 648 O O . THR A 1 88 ? 29.996 -9.684 -21.768 1.00 70.88 88 THR A O 1
ATOM 651 N N . ALA A 1 89 ? 29.487 -10.190 -19.661 1.00 72.50 89 ALA A N 1
ATOM 652 C CA . ALA A 1 89 ? 28.162 -10.712 -19.967 1.00 72.50 89 ALA A CA 1
ATOM 653 C C . ALA A 1 89 ? 27.178 -10.410 -18.835 1.00 72.50 89 ALA A C 1
ATOM 655 O O . ALA A 1 89 ? 27.566 -10.301 -17.672 1.00 72.50 89 ALA A O 1
ATOM 656 N N . LEU A 1 90 ? 25.898 -10.314 -19.192 1.00 74.25 90 LEU A N 1
ATOM 657 C CA . LEU A 1 90 ? 24.806 -10.205 -18.234 1.00 74.25 90 LEU A CA 1
ATOM 658 C C . LEU A 1 90 ? 24.581 -11.570 -17.569 1.00 74.25 90 LEU A C 1
ATOM 660 O O . LEU A 1 90 ? 24.295 -12.551 -18.254 1.00 74.25 90 LEU A O 1
ATOM 664 N N . THR A 1 91 ? 24.706 -11.637 -16.246 1.00 74.88 91 THR A N 1
ATOM 665 C CA . THR A 1 91 ? 24.430 -12.841 -15.450 1.00 74.88 91 THR A CA 1
ATOM 666 C C . THR A 1 91 ? 23.144 -12.660 -14.634 1.00 74.88 91 THR A C 1
ATOM 668 O O . THR A 1 91 ? 22.757 -11.521 -14.364 1.00 74.88 91 THR A O 1
ATOM 671 N N . PRO A 1 92 ? 22.468 -13.750 -14.220 1.00 72.06 92 PRO A N 1
ATOM 672 C CA . PRO A 1 92 ? 21.276 -13.659 -13.372 1.00 72.06 92 PRO A CA 1
ATOM 673 C C . PRO A 1 92 ? 21.503 -12.872 -12.074 1.00 72.06 92 PRO A C 1
ATOM 675 O O . PRO A 1 92 ? 20.663 -12.059 -11.706 1.00 72.06 92 PRO A O 1
ATOM 678 N N . ASP A 1 93 ? 22.666 -13.030 -11.433 1.00 75.81 93 ASP A N 1
ATOM 679 C CA . ASP A 1 93 ? 22.993 -12.344 -10.172 1.00 75.81 93 ASP A CA 1
ATOM 680 C C . ASP A 1 93 ? 23.029 -10.812 -10.311 1.00 75.81 93 ASP A C 1
ATOM 682 O O . ASP A 1 93 ? 22.713 -10.089 -9.367 1.00 75.81 93 ASP A O 1
ATOM 686 N N . LEU A 1 94 ? 23.364 -10.300 -11.503 1.00 73.50 94 LEU A N 1
ATOM 687 C CA . LEU A 1 94 ? 23.360 -8.863 -11.811 1.00 73.50 94 LEU A CA 1
ATOM 688 C C . LEU A 1 94 ? 21.945 -8.293 -12.004 1.00 73.50 94 LEU A C 1
ATOM 690 O O . LEU A 1 94 ? 21.782 -7.081 -12.115 1.00 73.50 94 LEU A O 1
ATOM 694 N N . LEU A 1 95 ? 20.931 -9.157 -12.057 1.00 72.19 95 LEU A N 1
ATOM 695 C CA . LEU A 1 95 ? 19.522 -8.821 -12.264 1.00 72.19 95 LEU A CA 1
ATOM 696 C C . LEU A 1 95 ? 18.674 -9.094 -11.014 1.00 72.19 95 LEU A C 1
ATOM 698 O O . LEU A 1 95 ? 17.450 -9.175 -11.121 1.00 72.19 95 LEU A O 1
ATOM 702 N N . SER A 1 96 ? 19.312 -9.243 -9.850 1.00 68.19 96 SER A N 1
ATOM 703 C CA . SER A 1 96 ? 18.639 -9.461 -8.567 1.00 68.19 96 SER A CA 1
ATOM 704 C C . SER A 1 96 ? 17.493 -8.461 -8.357 1.00 68.19 96 SER A C 1
ATOM 706 O O . SER A 1 96 ? 17.679 -7.251 -8.495 1.00 68.19 96 SER A O 1
ATOM 708 N N . GLY A 1 97 ? 16.290 -8.972 -8.074 1.00 65.94 97 GLY A N 1
ATOM 709 C CA . GLY A 1 97 ? 15.068 -8.168 -7.928 1.00 65.94 97 GLY A CA 1
ATOM 710 C C . GLY A 1 97 ? 14.284 -7.919 -9.225 1.00 65.94 97 GLY A C 1
ATOM 711 O O . GLY A 1 97 ? 13.181 -7.386 -9.163 1.00 65.94 97 GLY A O 1
ATOM 712 N N . CYS A 1 98 ? 14.798 -8.341 -10.385 1.00 69.81 98 CYS A N 1
ATOM 713 C CA . CYS A 1 98 ? 14.087 -8.374 -11.674 1.00 69.81 98 CYS A CA 1
ATOM 714 C C . CYS A 1 98 ? 13.687 -9.809 -12.063 1.00 69.81 98 CYS A C 1
ATOM 716 O O . CYS A 1 98 ? 13.798 -10.201 -13.237 1.00 69.81 98 CYS A O 1
ATOM 718 N N . ASP A 1 99 ? 13.307 -10.608 -11.069 1.00 68.69 99 ASP A N 1
ATOM 719 C CA . ASP A 1 99 ? 12.895 -11.996 -11.242 1.00 68.69 99 ASP A CA 1
ATOM 720 C C . ASP A 1 99 ? 11.454 -12.079 -11.736 1.00 68.69 99 ASP A C 1
ATOM 722 O O . ASP A 1 99 ? 10.609 -11.259 -11.382 1.00 68.69 99 ASP A O 1
ATOM 726 N N . THR A 1 100 ? 11.151 -13.105 -12.533 1.00 65.19 100 THR A N 1
ATOM 727 C CA . THR A 1 100 ? 9.760 -13.397 -12.881 1.00 65.19 100 THR A CA 1
ATOM 728 C C . THR A 1 100 ? 9.005 -13.740 -11.596 1.00 65.19 100 THR A C 1
ATOM 730 O O . THR A 1 100 ? 9.402 -14.680 -10.898 1.00 65.19 100 THR A O 1
ATOM 733 N N . PRO A 1 101 ? 7.927 -13.014 -11.258 1.00 65.00 101 PRO A N 1
ATOM 734 C CA . PRO A 1 101 ? 7.225 -13.237 -10.008 1.00 65.00 101 PRO A CA 1
ATOM 735 C C . PRO A 1 101 ? 6.663 -14.659 -9.952 1.00 65.00 101 PRO A C 1
ATOM 737 O O . PRO A 1 101 ? 6.009 -15.135 -10.882 1.00 65.00 101 PRO A O 1
ATOM 740 N N . THR A 1 102 ? 6.878 -15.330 -8.822 1.00 65.00 102 THR A N 1
ATOM 741 C CA . THR A 1 102 ? 6.119 -16.534 -8.484 1.00 65.00 102 THR A CA 1
ATOM 742 C C . THR A 1 102 ? 4.868 -16.085 -7.734 1.00 65.00 102 THR A C 1
ATOM 744 O O . THR A 1 102 ? 4.953 -15.470 -6.673 1.00 65.00 102 THR A O 1
ATOM 747 N N . PHE A 1 103 ? 3.678 -16.375 -8.270 1.00 68.25 103 PHE A N 1
ATOM 748 C CA . PHE A 1 103 ? 2.386 -15.994 -7.663 1.00 68.25 103 PHE A CA 1
ATOM 749 C C . PHE A 1 103 ? 2.092 -16.696 -6.317 1.00 68.25 103 PHE A C 1
ATOM 751 O O . PHE A 1 103 ? 0.970 -16.670 -5.821 1.00 68.25 103 PHE A O 1
ATOM 758 N N . THR A 1 104 ? 3.090 -17.359 -5.735 1.00 73.12 104 THR A N 1
ATOM 759 C CA . THR A 1 104 ? 3.025 -18.116 -4.485 1.00 73.12 104 THR A CA 1
ATOM 760 C C . THR A 1 104 ? 3.639 -17.371 -3.302 1.00 73.12 104 THR A C 1
ATOM 762 O O . THR A 1 104 ? 3.425 -17.777 -2.161 1.00 73.12 104 THR A O 1
ATOM 765 N N . ALA A 1 105 ? 4.414 -16.308 -3.541 1.00 69.06 105 ALA A N 1
ATOM 766 C CA . ALA A 1 105 ? 5.021 -15.527 -2.470 1.00 69.06 105 ALA A CA 1
ATOM 767 C C . ALA A 1 105 ? 3.952 -14.727 -1.707 1.00 69.06 105 ALA A C 1
ATOM 769 O O . ALA A 1 105 ? 3.135 -14.030 -2.307 1.00 69.06 105 ALA A O 1
ATOM 770 N N . GLN A 1 106 ? 3.970 -14.815 -0.376 1.00 74.75 106 GLN A N 1
ATOM 771 C CA . GLN A 1 106 ? 3.086 -14.043 0.495 1.00 74.75 106 GLN A CA 1
ATOM 772 C C . GLN A 1 106 ? 3.893 -12.982 1.239 1.00 74.75 106 GLN A C 1
ATOM 774 O O . GLN A 1 106 ? 4.912 -13.280 1.859 1.00 74.75 106 GLN A O 1
ATOM 779 N N . ALA A 1 107 ? 3.408 -11.747 1.196 1.00 73.25 107 ALA A N 1
ATOM 780 C CA . ALA A 1 107 ? 3.922 -10.633 1.977 1.00 73.25 107 ALA A CA 1
ATOM 781 C C . ALA A 1 107 ? 2.761 -9.952 2.704 1.00 73.25 107 ALA A C 1
ATOM 783 O O . ALA A 1 107 ? 1.609 -10.026 2.270 1.00 73.25 107 ALA A O 1
ATOM 784 N N . THR A 1 108 ? 3.056 -9.266 3.809 1.00 79.31 108 THR A N 1
ATOM 785 C CA . THR A 1 108 ? 2.050 -8.411 4.446 1.00 79.31 108 THR A CA 1
ATOM 786 C C . THR A 1 108 ? 1.698 -7.258 3.505 1.00 79.31 108 THR A C 1
ATOM 788 O O . THR A 1 108 ? 2.556 -6.761 2.771 1.00 79.31 108 THR A O 1
ATOM 791 N N . ALA A 1 109 ? 0.445 -6.796 3.531 1.00 75.25 109 ALA A N 1
ATOM 792 C CA . ALA A 1 109 ? 0.006 -5.691 2.677 1.00 75.25 109 ALA A CA 1
ATOM 793 C C . ALA A 1 109 ? 0.822 -4.402 2.916 1.00 75.25 109 ALA A C 1
ATOM 795 O O . ALA A 1 109 ? 1.090 -3.654 1.976 1.00 75.25 109 ALA A O 1
ATOM 796 N N . ILE A 1 110 ? 1.278 -4.172 4.154 1.00 80.38 110 ILE A N 1
ATOM 797 C CA . ILE A 1 110 ? 2.138 -3.035 4.516 1.00 80.38 110 ILE A CA 1
ATOM 798 C C . ILE A 1 110 ? 3.480 -3.128 3.784 1.00 80.38 110 ILE A C 1
ATOM 800 O O . ILE A 1 110 ? 3.874 -2.187 3.096 1.00 80.38 110 ILE A O 1
ATOM 804 N N . THR A 1 111 ? 4.164 -4.272 3.877 1.00 79.88 111 THR A N 1
ATOM 805 C CA . THR A 1 111 ? 5.454 -4.475 3.204 1.00 79.88 111 THR A CA 1
ATOM 806 C C . THR A 1 111 ? 5.302 -4.451 1.683 1.00 79.88 111 THR A C 1
ATOM 808 O O . THR A 1 111 ? 6.099 -3.813 1.003 1.00 79.88 111 THR A O 1
ATOM 811 N N . ALA A 1 112 ? 4.256 -5.082 1.142 1.00 76.19 112 ALA A N 1
ATOM 812 C CA . ALA A 1 112 ? 4.031 -5.166 -0.302 1.00 76.19 112 ALA A CA 1
ATOM 813 C C . ALA A 1 112 ? 3.742 -3.803 -0.957 1.00 76.19 112 ALA A C 1
ATOM 815 O O . ALA A 1 112 ? 4.089 -3.580 -2.114 1.00 76.19 112 ALA A O 1
ATOM 816 N N . THR A 1 113 ? 3.110 -2.876 -0.231 1.00 82.06 113 THR A N 1
ATOM 817 C CA . THR A 1 113 ? 2.762 -1.544 -0.755 1.00 82.06 113 THR A CA 1
ATOM 818 C C . THR A 1 113 ? 3.854 -0.497 -0.533 1.00 82.06 113 THR A C 1
ATOM 820 O O . THR A 1 113 ? 3.842 0.528 -1.214 1.00 82.06 113 THR A O 1
ATOM 823 N N . ALA A 1 114 ? 4.807 -0.749 0.375 1.00 83.25 114 ALA A N 1
ATOM 824 C CA . ALA A 1 114 ? 5.916 0.147 0.717 1.00 83.25 114 ALA A CA 1
ATOM 825 C C . ALA A 1 114 ? 6.705 0.629 -0.501 1.00 83.25 114 ALA A C 1
ATOM 827 O O . ALA A 1 114 ? 6.807 1.834 -0.729 1.00 83.25 114 ALA A O 1
ATOM 828 N N . GLU A 1 115 ? 7.214 -0.296 -1.307 1.00 78.88 115 GLU A N 1
ATOM 829 C CA . GLU A 1 115 ? 8.092 0.047 -2.430 1.00 78.88 115 GLU A CA 1
ATOM 830 C C . GLU A 1 115 ? 7.345 0.783 -3.547 1.00 78.88 115 GLU A C 1
ATOM 832 O O . GLU A 1 115 ? 7.810 1.808 -4.051 1.00 78.88 115 GLU A O 1
ATOM 837 N N . ALA A 1 116 ? 6.124 0.344 -3.867 1.00 81.62 116 ALA A N 1
ATOM 838 C CA . ALA A 1 116 ? 5.279 1.034 -4.839 1.00 81.62 116 ALA A CA 1
ATOM 839 C C . ALA A 1 116 ? 4.949 2.476 -4.397 1.00 81.62 116 ALA A C 1
ATOM 841 O O . ALA A 1 116 ? 4.934 3.396 -5.221 1.00 81.62 116 ALA A O 1
ATOM 842 N N . ALA A 1 117 ? 4.733 2.697 -3.094 1.00 83.38 117 ALA A N 1
ATOM 843 C CA . ALA A 1 117 ? 4.453 4.019 -2.538 1.00 83.38 117 ALA A CA 1
ATOM 844 C C . ALA A 1 117 ? 5.682 4.948 -2.529 1.00 83.38 117 ALA A C 1
ATOM 846 O O . ALA A 1 117 ? 5.522 6.148 -2.786 1.00 83.38 117 ALA A O 1
ATOM 847 N N . LYS A 1 118 ? 6.891 4.412 -2.279 1.00 79.69 118 LYS A N 1
ATOM 848 C CA . LYS A 1 118 ? 8.160 5.169 -2.329 1.00 79.69 118 LYS A CA 1
ATOM 849 C C . LYS A 1 118 ? 8.401 5.757 -3.709 1.00 79.69 118 LYS A C 1
ATOM 851 O O . LYS A 1 118 ? 8.670 6.953 -3.822 1.00 79.69 118 LYS A O 1
ATOM 856 N N . SER A 1 119 ? 8.185 4.955 -4.758 1.00 66.56 119 SER A N 1
ATOM 857 C CA . SER A 1 119 ? 8.214 5.453 -6.137 1.00 66.56 119 SER A CA 1
ATOM 858 C C . SER A 1 119 ? 9.545 6.113 -6.521 1.00 66.56 119 SER A C 1
ATOM 860 O O . SER A 1 119 ? 9.569 7.095 -7.270 1.00 66.56 119 SER A O 1
ATOM 862 N N . GLU A 1 120 ? 10.646 5.593 -5.984 1.00 72.56 120 GLU A N 1
ATOM 863 C CA . GLU A 1 120 ? 11.983 5.986 -6.408 1.00 72.56 120 GLU A CA 1
ATOM 864 C C . GLU A 1 120 ? 12.198 5.495 -7.838 1.00 72.56 120 GLU A C 1
ATOM 866 O O . GLU A 1 120 ? 11.960 4.331 -8.161 1.00 72.56 120 GLU A O 1
ATOM 871 N N . LEU A 1 121 ? 12.581 6.419 -8.715 1.00 72.75 121 LEU A N 1
ATOM 872 C CA . LEU A 1 121 ? 12.923 6.118 -10.094 1.00 72.75 121 LEU A CA 1
ATOM 873 C C . LEU A 1 121 ? 14.362 6.548 -10.336 1.00 72.75 121 LEU A C 1
ATOM 875 O O . LEU A 1 121 ? 14.747 7.618 -9.855 1.00 72.75 121 LEU A O 1
ATOM 879 N N . PRO A 1 122 ? 15.122 5.771 -11.119 1.00 76.25 122 PRO A N 1
ATOM 880 C CA . PRO A 1 122 ? 16.427 6.214 -11.568 1.00 76.25 122 PRO A CA 1
ATOM 881 C C . PRO A 1 122 ? 16.284 7.492 -12.404 1.00 76.25 122 PRO A C 1
ATOM 883 O O . PRO A 1 122 ? 15.308 7.692 -13.138 1.00 76.25 122 PRO A O 1
ATOM 886 N N . SER A 1 123 ? 17.263 8.373 -12.270 1.00 78.06 123 SER A N 1
ATOM 887 C CA . SER A 1 123 ? 17.385 9.596 -13.051 1.00 78.06 123 SER A CA 1
ATOM 888 C C . SER A 1 123 ? 17.671 9.305 -14.527 1.00 78.06 123 SER A C 1
ATOM 890 O O . SER A 1 123 ? 18.072 8.208 -14.920 1.00 78.06 123 SER A O 1
ATOM 892 N N . ASP A 1 124 ? 17.494 10.330 -15.362 1.00 80.31 124 ASP A N 1
ATOM 893 C CA . ASP A 1 124 ? 17.830 10.263 -16.787 1.00 80.31 124 ASP A CA 1
ATOM 894 C C . ASP A 1 124 ? 19.305 9.892 -17.012 1.00 80.31 124 ASP A C 1
ATOM 896 O O . ASP A 1 124 ? 19.605 9.062 -17.865 1.00 80.31 124 ASP A O 1
ATOM 900 N N . ALA A 1 125 ? 20.207 10.425 -16.178 1.00 77.88 125 ALA A N 1
ATOM 901 C CA . ALA A 1 125 ? 21.635 10.125 -16.230 1.00 77.88 125 ALA A CA 1
ATOM 902 C C . ALA A 1 125 ? 21.946 8.673 -15.830 1.00 77.88 125 ALA A C 1
ATOM 904 O O . ALA A 1 125 ? 22.758 8.019 -16.481 1.00 77.88 125 ALA A O 1
ATOM 905 N N . GLU A 1 126 ? 21.278 8.151 -14.796 1.00 79.69 126 GLU A N 1
ATOM 906 C CA . GLU A 1 126 ? 21.441 6.756 -14.366 1.00 79.69 126 GLU A CA 1
ATOM 907 C C . GLU A 1 126 ? 20.963 5.763 -15.436 1.00 79.69 126 GLU A C 1
ATOM 909 O O . GLU A 1 126 ? 21.574 4.711 -15.601 1.00 79.69 126 GLU A O 1
ATOM 914 N N . LEU A 1 127 ? 19.918 6.101 -16.203 1.00 80.44 127 LEU A N 1
ATOM 915 C CA . LEU A 1 127 ? 19.401 5.246 -17.281 1.00 80.44 127 LEU A CA 1
ATOM 916 C C . LEU A 1 127 ? 20.058 5.466 -18.651 1.00 80.44 127 LEU A C 1
ATOM 918 O O . LEU A 1 127 ? 19.946 4.591 -19.511 1.00 80.44 127 LEU A O 1
ATOM 922 N N . GLN A 1 128 ? 20.735 6.594 -18.884 1.00 78.38 128 GLN A N 1
ATOM 923 C CA . GLN A 1 128 ? 21.518 6.806 -20.106 1.00 78.38 128 GLN A CA 1
ATOM 924 C C . GLN A 1 128 ? 22.725 5.857 -20.171 1.00 78.38 128 GLN A C 1
ATOM 926 O O . GLN A 1 128 ? 23.079 5.390 -21.257 1.00 78.38 128 GLN A O 1
ATOM 931 N N . GLY A 1 129 ? 23.340 5.576 -19.019 1.00 74.25 129 GLY A N 1
ATOM 932 C CA . GLY A 1 129 ? 24.564 4.786 -18.932 1.00 74.25 129 GLY A CA 1
ATOM 933 C C . GLY A 1 129 ? 25.805 5.529 -19.441 1.00 74.25 129 GLY A C 1
ATOM 934 O O . GLY A 1 129 ? 25.792 6.726 -19.730 1.00 74.25 129 GLY A O 1
ATOM 935 N N . SER A 1 130 ? 26.913 4.803 -19.544 1.00 69.25 130 SER A N 1
ATOM 936 C CA . SER A 1 130 ? 28.243 5.305 -19.907 1.00 69.25 130 SER A CA 1
ATOM 937 C C . SER A 1 130 ? 28.451 5.538 -21.410 1.00 69.25 130 SER A C 1
ATOM 939 O O . SER A 1 130 ? 29.524 5.983 -21.818 1.00 69.25 130 SER A O 1
ATOM 941 N N . GLY A 1 131 ? 27.466 5.219 -22.259 1.00 64.44 131 GLY A N 1
ATOM 942 C CA . GLY A 1 131 ? 27.565 5.352 -23.721 1.00 64.44 131 GLY A CA 1
ATOM 943 C C . GLY A 1 131 ? 28.548 4.372 -24.377 1.00 64.44 131 GLY A C 1
ATOM 944 O O . GLY A 1 131 ? 28.736 4.407 -25.590 1.00 64.44 131 GLY A O 1
ATOM 945 N N . SER A 1 132 ? 29.163 3.485 -23.589 1.00 61.75 132 SER A N 1
ATOM 946 C CA . SER A 1 132 ? 30.093 2.447 -24.052 1.00 61.75 132 SER A CA 1
ATOM 947 C C . SER A 1 132 ? 29.377 1.222 -24.634 1.00 61.75 132 SER A C 1
ATOM 949 O O . SER A 1 132 ? 29.995 0.392 -25.305 1.00 61.75 132 SER A O 1
ATOM 951 N N . LYS A 1 133 ? 28.067 1.106 -24.384 1.00 63.56 133 LYS A N 1
ATOM 952 C CA . LYS A 1 133 ? 27.190 0.065 -24.918 1.00 63.56 133 LYS A CA 1
ATOM 953 C C . LYS A 1 133 ? 26.331 0.647 -26.047 1.00 63.56 133 LYS A C 1
ATOM 955 O O . LYS A 1 133 ? 25.552 1.572 -25.837 1.00 63.56 133 LYS A O 1
ATOM 960 N N . ASN A 1 134 ? 26.449 0.094 -27.253 1.00 71.44 134 ASN A N 1
ATOM 961 C CA . ASN A 1 134 ? 25.697 0.469 -28.456 1.00 71.44 134 ASN A CA 1
ATOM 962 C C . ASN A 1 134 ? 24.244 -0.039 -28.400 1.00 71.44 134 ASN A C 1
ATOM 964 O O . ASN A 1 134 ? 23.814 -0.835 -29.241 1.00 71.44 134 ASN A O 1
ATOM 968 N N . CYS A 1 135 ? 23.474 0.401 -27.406 1.00 81.44 135 CYS A N 1
ATOM 969 C CA . CYS A 1 135 ? 22.054 0.088 -27.330 1.00 81.44 135 CYS A CA 1
ATOM 970 C C . CYS A 1 135 ? 21.279 0.834 -28.423 1.00 81.44 135 CYS A C 1
ATOM 972 O O . CYS A 1 135 ? 20.987 2.025 -28.318 1.00 81.44 135 CYS A O 1
ATOM 974 N N . LYS A 1 136 ? 20.877 0.107 -29.467 1.00 80.88 136 LYS A N 1
ATOM 975 C CA . LYS A 1 136 ? 20.101 0.665 -30.582 1.00 80.88 136 LYS A CA 1
ATOM 976 C C . LYS A 1 136 ? 18.757 1.268 -30.155 1.00 80.88 136 LYS A C 1
ATOM 978 O O . LYS A 1 136 ? 18.305 2.239 -30.755 1.00 80.88 136 LYS A O 1
ATOM 983 N N . LEU A 1 137 ? 18.145 0.758 -29.084 1.00 81.31 137 LEU A N 1
ATOM 984 C CA . LEU A 1 137 ? 16.874 1.279 -28.563 1.00 81.31 137 LEU A CA 1
ATOM 985 C C . LEU A 1 137 ? 16.992 2.710 -28.024 1.00 81.31 137 LEU A C 1
ATOM 987 O O . LEU A 1 137 ? 16.019 3.459 -28.066 1.00 81.31 137 LEU A O 1
ATOM 991 N N . THR A 1 138 ? 18.169 3.088 -27.522 1.00 81.25 138 THR A N 1
ATOM 992 C CA . THR A 1 138 ? 18.407 4.383 -26.875 1.00 81.25 138 THR A CA 1
ATOM 993 C C . THR A 1 138 ? 19.242 5.339 -27.720 1.00 81.25 138 THR A C 1
ATOM 995 O O . THR A 1 138 ? 19.574 6.435 -27.254 1.00 81.25 138 THR A O 1
ATOM 998 N N . GLU A 1 139 ? 19.536 4.987 -28.975 1.00 80.81 139 GLU A N 1
ATOM 999 C CA . GLU A 1 139 ? 20.246 5.872 -29.894 1.00 80.81 139 GLU A CA 1
ATOM 1000 C C . GLU A 1 139 ? 19.526 7.216 -30.082 1.00 80.81 139 GLU A C 1
ATOM 1002 O O . GLU A 1 139 ? 18.303 7.363 -29.946 1.00 80.81 139 GLU A O 1
ATOM 1007 N N . ASN A 1 140 ? 20.328 8.238 -30.374 1.00 82.44 140 ASN A N 1
ATOM 1008 C CA . ASN A 1 140 ? 19.834 9.586 -30.600 1.00 82.44 140 ASN A CA 1
ATOM 1009 C C . ASN A 1 140 ? 18.937 9.669 -31.833 1.00 82.44 140 ASN A C 1
ATOM 1011 O O . ASN A 1 140 ? 19.090 8.914 -32.786 1.00 82.44 140 ASN A O 1
ATOM 1015 N N . ALA A 1 141 ? 17.985 10.602 -31.792 1.00 76.31 141 ALA A N 1
ATOM 1016 C CA . ALA A 1 141 ? 17.059 10.871 -32.885 1.00 76.31 141 ALA A CA 1
ATOM 1017 C C . ALA A 1 141 ? 16.286 9.631 -33.384 1.00 76.31 141 ALA A C 1
ATOM 1019 O O . ALA A 1 141 ? 15.796 9.634 -34.506 1.00 76.31 141 ALA A O 1
ATOM 1020 N N . GLY A 1 142 ? 16.148 8.577 -32.569 1.00 73.62 142 GLY A N 1
ATOM 1021 C CA . GLY A 1 142 ? 15.357 7.391 -32.912 1.00 73.62 142 GLY A CA 1
ATOM 1022 C C . GLY A 1 142 ? 15.903 6.571 -34.084 1.00 73.62 142 GLY A C 1
ATOM 1023 O O . GLY A 1 142 ? 15.135 5.844 -34.715 1.00 73.62 142 GLY A O 1
ATOM 1024 N N . THR A 1 143 ? 17.195 6.696 -34.401 1.00 77.31 143 THR A N 1
ATOM 1025 C CA . THR A 1 143 ? 17.812 6.064 -35.579 1.00 77.31 143 THR A CA 1
ATOM 1026 C C . THR A 1 143 ? 18.091 4.574 -35.414 1.00 77.31 143 THR A C 1
ATOM 1028 O O . THR A 1 143 ? 18.180 3.868 -36.410 1.00 77.31 143 THR A O 1
ATOM 1031 N N . GLY A 1 144 ? 18.211 4.071 -34.185 1.00 75.19 144 GLY A N 1
ATOM 1032 C CA . GLY A 1 144 ? 18.597 2.676 -33.962 1.00 75.19 144 GLY A CA 1
ATOM 1033 C C . GLY A 1 144 ? 17.468 1.652 -34.131 1.00 75.19 144 GLY A C 1
ATOM 1034 O O . GLY A 1 144 ? 17.733 0.456 -34.171 1.00 75.19 144 GLY A O 1
ATOM 1035 N N . LEU A 1 145 ? 16.211 2.087 -34.261 1.00 71.56 145 LEU A N 1
ATOM 1036 C CA . LEU A 1 145 ? 15.044 1.191 -34.291 1.00 71.56 145 LEU A CA 1
ATOM 1037 C C . LEU A 1 145 ? 14.679 0.670 -35.692 1.00 71.56 145 LEU A C 1
ATOM 1039 O O . LEU A 1 145 ? 13.858 -0.238 -35.802 1.00 71.56 145 LEU A O 1
ATOM 1043 N N . PHE A 1 146 ? 15.283 1.209 -36.757 1.00 68.62 146 PHE A N 1
ATOM 1044 C CA . PHE A 1 146 ? 15.059 0.764 -38.135 1.00 68.62 146 PHE A CA 1
ATOM 1045 C C . PHE A 1 146 ? 16.371 0.659 -38.914 1.00 68.62 146 PHE A C 1
ATOM 1047 O O . PHE A 1 146 ? 17.265 1.487 -38.773 1.00 68.62 146 PHE A O 1
ATOM 1054 N N . GLY A 1 147 ? 16.456 -0.325 -39.812 1.00 55.78 147 GLY A N 1
ATOM 1055 C CA . GLY A 1 147 ? 17.497 -0.362 -40.840 1.00 55.78 147 GLY A CA 1
ATOM 1056 C C . GLY A 1 147 ? 17.185 0.643 -41.952 1.00 55.78 147 GLY A C 1
ATOM 1057 O O . GLY A 1 147 ? 16.508 0.292 -42.913 1.00 55.78 147 GLY A O 1
ATOM 1058 N N . GLY A 1 148 ? 17.617 1.903 -41.819 1.00 59.50 148 GLY A N 1
ATOM 1059 C CA . GLY A 1 148 ? 17.455 2.934 -42.857 1.00 59.50 148 GLY A CA 1
ATOM 1060 C C . GLY A 1 148 ? 17.430 4.372 -42.323 1.00 59.50 148 GLY A C 1
ATOM 1061 O O . GLY A 1 148 ? 17.785 4.628 -41.181 1.00 59.50 148 GLY A O 1
ATOM 1062 N N . THR A 1 149 ? 16.981 5.331 -43.141 1.00 60.53 149 THR A N 1
ATOM 1063 C CA . THR A 1 149 ? 16.882 6.769 -42.790 1.00 60.53 149 THR A CA 1
ATOM 1064 C C . THR A 1 149 ? 15.615 7.143 -42.006 1.00 60.53 149 THR A C 1
ATOM 1066 O O . THR A 1 149 ? 15.353 8.324 -41.777 1.00 60.53 149 THR A O 1
ATOM 1069 N N . ASN A 1 150 ? 14.790 6.164 -41.629 1.00 67.31 150 ASN A N 1
ATOM 1070 C CA . ASN A 1 150 ? 13.503 6.403 -40.980 1.00 67.31 150 ASN A CA 1
ATOM 1071 C C . ASN A 1 150 ? 13.658 6.405 -39.458 1.00 67.31 150 ASN A C 1
ATOM 1073 O O . ASN A 1 150 ? 13.892 5.369 -38.846 1.00 67.31 150 ASN A O 1
ATOM 1077 N N . ALA A 1 151 ? 13.482 7.576 -38.854 1.00 73.69 151 ALA A N 1
ATOM 1078 C CA . ALA A 1 151 ? 13.492 7.754 -37.410 1.00 73.69 151 ALA A CA 1
ATOM 1079 C C . ALA A 1 151 ? 12.074 7.677 -36.824 1.00 73.69 151 ALA A C 1
ATOM 1081 O O . ALA A 1 151 ? 11.145 8.314 -37.335 1.00 73.69 151 ALA A O 1
ATOM 1082 N N . ILE A 1 152 ? 11.912 6.951 -35.714 1.00 80.38 152 ILE A N 1
ATOM 1083 C CA . ILE A 1 152 ? 10.630 6.837 -35.003 1.00 80.38 152 ILE A CA 1
ATOM 1084 C C . ILE A 1 152 ? 10.694 7.404 -33.591 1.00 80.38 152 ILE A C 1
ATOM 1086 O O . ILE A 1 152 ? 11.756 7.581 -33.006 1.00 80.38 152 ILE A O 1
ATOM 1090 N N . SER A 1 153 ? 9.517 7.709 -33.048 1.00 84.06 153 SER A N 1
ATOM 1091 C CA . SER A 1 153 ? 9.381 8.016 -31.625 1.00 84.06 153 SER A CA 1
ATOM 1092 C C . SER A 1 153 ? 8.996 6.743 -30.883 1.00 84.06 153 SER A C 1
ATOM 1094 O O . SER A 1 153 ? 8.012 6.105 -31.254 1.00 84.06 153 SER A O 1
ATOM 1096 N N . LEU A 1 154 ? 9.733 6.407 -29.829 1.00 84.56 154 LEU A N 1
ATOM 1097 C CA . LEU A 1 154 ? 9.437 5.282 -28.945 1.00 84.56 154 LEU A CA 1
ATOM 1098 C C . LEU A 1 154 ? 8.901 5.797 -27.612 1.00 84.56 154 LEU A C 1
ATOM 1100 O O . LEU A 1 154 ? 9.415 6.764 -27.044 1.00 84.56 154 LEU A O 1
ATOM 1104 N N . LYS A 1 155 ? 7.870 5.121 -27.110 1.00 86.62 155 LYS A N 1
ATOM 1105 C CA . LYS A 1 155 ? 7.346 5.296 -25.757 1.00 86.62 155 LYS A CA 1
ATOM 1106 C C . LYS A 1 155 ? 7.281 3.930 -25.099 1.00 86.62 155 LYS A C 1
ATOM 1108 O O . LYS A 1 155 ? 6.558 3.064 -25.585 1.00 86.62 155 LYS A O 1
ATOM 1113 N N . LEU A 1 156 ? 8.004 3.756 -24.001 1.00 86.31 156 LEU A N 1
ATOM 1114 C CA . LEU A 1 156 ? 7.977 2.534 -23.198 1.00 86.31 156 LEU A CA 1
ATOM 1115 C C . LEU A 1 156 ? 7.353 2.839 -21.839 1.00 86.31 156 LEU A C 1
ATOM 1117 O O . LEU A 1 156 ? 7.379 3.984 -21.374 1.00 86.31 156 LEU A O 1
ATOM 1121 N N . LEU A 1 157 ? 6.763 1.809 -21.227 1.00 87.00 157 LEU A N 1
ATOM 1122 C CA . LEU A 1 157 ? 6.157 1.881 -19.894 1.00 87.00 157 LEU A CA 1
ATOM 1123 C C . LEU A 1 157 ? 5.197 3.085 -19.749 1.00 87.00 157 LEU A C 1
ATOM 1125 O O . LEU A 1 157 ? 5.280 3.904 -18.833 1.00 87.00 157 LEU A O 1
ATOM 1129 N N . ASP A 1 158 ? 4.318 3.220 -20.748 1.00 84.19 158 ASP A N 1
ATOM 1130 C CA . ASP A 1 158 ? 3.312 4.282 -20.886 1.00 84.19 158 ASP A CA 1
ATOM 1131 C C . ASP A 1 158 ? 3.860 5.711 -20.761 1.00 84.19 158 ASP A C 1
ATOM 1133 O O . ASP A 1 158 ? 3.209 6.609 -20.227 1.00 84.19 158 ASP A O 1
ATOM 1137 N N . GLY A 1 159 ? 5.057 5.927 -21.310 1.00 81.19 159 GLY A N 1
ATOM 1138 C CA . GLY A 1 159 ? 5.673 7.245 -21.431 1.00 81.19 159 GLY A CA 1
ATOM 1139 C C . GLY A 1 159 ? 6.683 7.578 -20.338 1.00 81.19 159 GLY A C 1
ATOM 1140 O O . GLY A 1 159 ? 7.194 8.698 -20.355 1.00 81.19 159 GLY A O 1
ATOM 1141 N N . PHE A 1 160 ? 7.000 6.628 -19.448 1.00 86.50 160 PHE A N 1
ATOM 1142 C CA . PHE A 1 160 ? 8.137 6.743 -18.527 1.00 86.50 160 PHE A CA 1
ATOM 1143 C C . PHE A 1 160 ? 9.436 6.972 -19.303 1.00 86.50 160 PHE A C 1
ATOM 1145 O O . PHE A 1 160 ? 10.102 7.976 -19.085 1.00 86.50 160 PHE A O 1
ATOM 1152 N N . TYR A 1 161 ? 9.732 6.098 -20.268 1.00 86.88 161 TYR A N 1
ATOM 1153 C CA . TYR A 1 161 ? 10.768 6.343 -21.264 1.00 86.88 161 TYR A CA 1
ATOM 1154 C C . TYR A 1 161 ? 10.108 6.864 -22.534 1.00 86.88 161 TYR A C 1
ATOM 1156 O O . TYR A 1 161 ? 9.205 6.229 -23.089 1.00 86.88 161 TYR A O 1
ATOM 1164 N N . THR A 1 162 ? 10.546 8.025 -23.005 1.00 85.38 162 THR A N 1
ATOM 1165 C CA . THR A 1 162 ? 10.120 8.587 -24.284 1.00 85.38 162 THR A CA 1
ATOM 1166 C C . THR A 1 162 ? 11.308 9.206 -24.999 1.00 85.38 162 THR A C 1
ATOM 1168 O O . THR A 1 162 ? 11.988 10.059 -24.441 1.00 85.38 162 THR A O 1
ATOM 1171 N N . HIS A 1 163 ? 11.480 8.882 -26.275 1.00 84.19 163 HIS A N 1
ATOM 1172 C CA . HIS A 1 163 ? 12.308 9.683 -27.175 1.00 84.19 163 HIS A CA 1
ATOM 1173 C C . HIS A 1 163 ? 11.572 9.922 -28.496 1.00 84.19 163 HIS A C 1
ATOM 1175 O O . HIS A 1 163 ? 10.678 9.161 -28.881 1.00 84.19 163 HIS A O 1
ATOM 1181 N N . THR A 1 164 ? 11.908 11.009 -29.184 1.00 82.31 164 THR A N 1
ATOM 1182 C CA . THR A 1 164 ? 11.365 11.319 -30.509 1.00 82.31 164 THR A CA 1
ATOM 1183 C C . THR A 1 164 ? 12.433 11.227 -31.588 1.00 82.31 164 THR A C 1
ATOM 1185 O O . THR A 1 164 ? 13.632 11.269 -31.312 1.00 82.31 164 THR A O 1
ATOM 1188 N N . LYS A 1 165 ? 11.977 11.221 -32.843 1.00 83.88 165 LYS A N 1
ATOM 1189 C CA . LYS A 1 165 ? 12.807 11.213 -34.058 1.00 83.88 165 LYS A CA 1
ATOM 1190 C C . LYS A 1 165 ? 13.822 12.366 -34.191 1.00 83.88 165 LYS A C 1
ATOM 1192 O O . LYS A 1 165 ? 14.555 12.423 -35.165 1.00 83.88 165 LYS A O 1
ATOM 1197 N N . THR A 1 166 ? 13.813 13.334 -33.274 1.00 78.81 166 THR A N 1
ATOM 1198 C CA . THR A 1 166 ? 14.709 14.502 -33.288 1.00 78.81 166 THR A CA 1
ATOM 1199 C C . THR A 1 166 ? 15.426 14.727 -31.958 1.00 78.81 166 THR A C 1
ATOM 1201 O O . THR A 1 166 ? 16.172 15.690 -31.843 1.00 78.81 166 THR A O 1
ATOM 1204 N N . GLN A 1 167 ? 15.168 13.915 -30.929 1.00 81.88 167 GLN A N 1
ATOM 1205 C CA . GLN A 1 167 ? 15.676 14.166 -29.578 1.00 81.88 167 GLN A CA 1
ATOM 1206 C C . GLN A 1 167 ? 17.002 13.451 -29.327 1.00 81.88 167 GLN A C 1
ATOM 1208 O O . GLN A 1 167 ? 17.131 12.247 -29.563 1.00 81.88 167 GLN A O 1
ATOM 1213 N N . THR A 1 168 ? 17.970 14.167 -28.763 1.00 81.00 168 THR A N 1
ATOM 1214 C CA . THR A 1 168 ? 19.187 13.589 -28.178 1.00 81.00 168 THR A CA 1
ATOM 1215 C C . THR A 1 168 ? 19.054 13.502 -26.654 1.00 81.00 168 THR A C 1
ATOM 1217 O O . THR A 1 168 ? 18.129 14.081 -26.085 1.00 81.00 168 THR A O 1
ATOM 1220 N N . TRP A 1 169 ? 19.943 12.759 -25.992 1.00 79.50 169 TRP A N 1
ATOM 1221 C CA . TRP A 1 169 ? 20.042 12.772 -24.526 1.00 79.50 169 TRP A CA 1
ATOM 1222 C C . TRP A 1 169 ? 20.471 14.145 -23.970 1.00 79.50 169 TRP A C 1
ATOM 1224 O O . TRP A 1 169 ? 20.114 14.486 -22.851 1.00 79.50 169 TRP A O 1
ATOM 1234 N N . ALA A 1 170 ? 21.188 14.961 -24.754 1.00 79.62 170 ALA A N 1
ATOM 1235 C CA . ALA A 1 170 ? 21.668 16.275 -24.317 1.00 79.62 170 ALA A CA 1
ATOM 1236 C C . ALA A 1 170 ? 20.564 17.350 -24.292 1.00 79.62 170 ALA A C 1
ATOM 1238 O O . ALA A 1 170 ? 20.621 18.274 -23.486 1.00 79.62 170 ALA A O 1
ATOM 1239 N N . ASP A 1 171 ? 19.555 17.228 -25.164 1.00 75.75 171 ASP A N 1
ATOM 1240 C CA . ASP A 1 171 ? 18.570 18.298 -25.384 1.00 75.75 171 ASP A CA 1
ATOM 1241 C C . ASP A 1 171 ? 17.304 18.153 -24.528 1.00 75.75 171 ASP A C 1
ATOM 1243 O O . ASP A 1 171 ? 16.607 19.138 -24.268 1.00 75.75 171 ASP A O 1
ATOM 1247 N N . LYS A 1 172 ? 16.957 16.923 -24.125 1.00 77.25 172 LYS A N 1
ATOM 1248 C CA . LYS A 1 172 ? 15.794 16.627 -23.277 1.00 77.25 172 LYS A CA 1
ATOM 1249 C C . LYS A 1 172 ? 15.959 15.323 -22.512 1.00 77.25 172 LYS A C 1
ATOM 1251 O O . LYS A 1 172 ? 16.273 14.298 -23.111 1.00 77.25 172 LYS A O 1
ATOM 1256 N N . ALA A 1 173 ? 15.545 15.358 -21.245 1.00 80.06 173 ALA A N 1
ATOM 1257 C CA . ALA A 1 173 ? 15.317 14.157 -20.456 1.00 80.06 173 ALA A CA 1
ATOM 1258 C C . ALA A 1 173 ? 14.301 13.238 -21.154 1.00 80.06 173 ALA A C 1
ATOM 1260 O O . ALA A 1 173 ? 13.202 13.665 -21.541 1.00 80.06 173 ALA A O 1
ATOM 1261 N N . ARG A 1 174 ? 14.690 11.977 -21.320 1.00 85.00 174 ARG A N 1
ATOM 1262 C CA . ARG A 1 174 ? 13.890 10.900 -21.915 1.00 85.00 174 ARG A CA 1
ATOM 1263 C C . ARG A 1 174 ? 13.164 10.096 -20.855 1.00 85.00 174 ARG A C 1
ATOM 1265 O O . ARG A 1 174 ? 12.106 9.531 -21.137 1.00 85.00 174 ARG A O 1
ATOM 1272 N N . ILE A 1 175 ? 13.714 10.083 -19.648 1.00 85.00 175 ILE A N 1
ATOM 1273 C CA . ILE A 1 175 ? 13.102 9.539 -18.450 1.00 85.00 175 ILE A CA 1
ATOM 1274 C C . ILE A 1 175 ? 12.220 10.598 -17.816 1.00 85.00 175 ILE A C 1
ATOM 1276 O O . ILE A 1 175 ? 12.638 11.721 -17.529 1.00 85.00 175 ILE A O 1
ATOM 1280 N N . LYS A 1 176 ? 10.962 10.236 -17.604 1.00 78.12 176 LYS A N 1
ATOM 1281 C CA . LYS A 1 176 ? 9.997 11.073 -16.905 1.00 78.12 176 LYS A CA 1
ATOM 1282 C C . LYS A 1 176 ? 9.850 10.625 -15.461 1.00 78.12 176 LYS A C 1
ATOM 1284 O O . LYS A 1 176 ? 10.055 9.464 -15.125 1.00 78.12 176 LYS A O 1
ATOM 1289 N N . SER A 1 177 ? 9.418 11.555 -14.616 1.00 79.25 177 SER A N 1
ATOM 1290 C CA . SER A 1 177 ? 8.948 11.245 -13.266 1.00 79.25 177 SER A CA 1
ATOM 1291 C C . SER A 1 177 ? 7.816 10.212 -13.294 1.00 79.25 177 SER A C 1
ATOM 1293 O O . SER A 1 177 ? 7.143 10.041 -14.314 1.00 79.25 177 SER A O 1
ATOM 1295 N N . VAL A 1 178 ? 7.520 9.602 -12.139 1.00 77.56 178 VAL A N 1
ATOM 1296 C CA . VAL A 1 178 ? 6.378 8.683 -11.982 1.00 77.56 178 VAL A CA 1
ATOM 1297 C C . VAL A 1 178 ? 5.093 9.315 -12.513 1.00 77.56 178 VAL A C 1
ATOM 1299 O O . VAL A 1 178 ? 4.361 8.674 -13.255 1.00 77.56 178 VAL A O 1
ATOM 1302 N N . THR A 1 179 ? 4.860 10.598 -12.222 1.00 77.69 179 THR A N 1
ATOM 1303 C CA . THR A 1 179 ? 3.691 11.359 -12.698 1.00 77.69 179 THR A CA 1
ATOM 1304 C C . THR A 1 179 ? 3.604 11.474 -14.222 1.00 77.69 179 THR A C 1
ATOM 1306 O O . THR A 1 179 ? 2.516 11.653 -14.765 1.00 77.69 179 THR A O 1
ATOM 1309 N N . GLY A 1 180 ? 4.732 11.359 -14.926 1.00 78.25 180 GLY A N 1
ATOM 1310 C CA . GLY A 1 180 ? 4.798 11.360 -16.384 1.00 78.25 180 GLY A CA 1
ATOM 1311 C C . GLY A 1 180 ? 4.407 10.030 -17.034 1.00 78.25 180 GLY A C 1
ATOM 1312 O O . GLY A 1 180 ? 4.109 10.030 -18.229 1.00 78.25 180 GLY A O 1
ATOM 1313 N N . SER A 1 181 ? 4.366 8.928 -16.273 1.00 86.56 181 SER A N 1
ATOM 1314 C CA . SER A 1 181 ? 3.821 7.635 -16.702 1.00 86.56 181 SER A CA 1
ATOM 1315 C C . SER A 1 181 ? 2.485 7.380 -16.018 1.00 86.56 181 SER A C 1
ATOM 1317 O O . SER A 1 181 ? 2.406 7.215 -14.802 1.00 86.56 181 SER A O 1
ATOM 1319 N N . LYS A 1 182 ? 1.409 7.286 -16.806 1.00 89.00 182 LYS A N 1
ATOM 1320 C CA . LYS A 1 182 ? 0.064 7.032 -16.263 1.00 89.00 182 LYS A CA 1
ATOM 1321 C C . LYS A 1 182 ? 0.026 5.756 -15.415 1.00 89.00 182 LYS A C 1
ATOM 1323 O O . LYS A 1 182 ? -0.619 5.735 -14.369 1.00 89.00 182 LYS A O 1
ATOM 1328 N N . THR A 1 183 ? 0.720 4.717 -15.860 1.00 90.88 183 THR A N 1
ATOM 1329 C CA . THR A 1 183 ? 0.717 3.396 -15.228 1.00 90.88 183 THR A CA 1
ATOM 1330 C C . THR A 1 183 ? 1.462 3.399 -13.902 1.00 90.88 183 THR A C 1
ATOM 1332 O O . THR A 1 183 ? 0.878 3.017 -12.887 1.00 90.88 183 THR A O 1
ATOM 1335 N N . LEU A 1 184 ? 2.691 3.922 -13.873 1.00 89.69 184 LEU A N 1
ATOM 1336 C CA . LEU A 1 184 ? 3.453 4.039 -12.628 1.00 89.69 184 LEU A CA 1
ATOM 1337 C C . LEU A 1 184 ? 2.756 4.978 -11.637 1.00 89.69 184 LEU A C 1
ATOM 1339 O O . LEU A 1 184 ? 2.667 4.666 -10.453 1.00 89.69 184 LEU A O 1
ATOM 1343 N N . ASN A 1 185 ? 2.191 6.091 -12.117 1.00 90.56 185 ASN A N 1
ATOM 1344 C CA . ASN A 1 185 ? 1.453 7.015 -11.262 1.00 90.56 185 ASN A CA 1
ATOM 1345 C C . ASN A 1 185 ? 0.203 6.378 -10.651 1.00 90.56 185 ASN A C 1
ATOM 1347 O O . ASN A 1 185 ? -0.064 6.568 -9.471 1.00 90.56 185 ASN A O 1
ATOM 1351 N N . THR A 1 186 ? -0.549 5.598 -11.431 1.00 92.06 186 THR A N 1
ATOM 1352 C CA . THR A 1 186 ? -1.739 4.901 -10.922 1.00 92.06 186 THR A CA 1
ATOM 1353 C C . THR A 1 186 ? -1.357 3.896 -9.835 1.00 92.06 186 THR A C 1
ATOM 1355 O O . THR A 1 186 ? -1.995 3.875 -8.784 1.00 92.06 186 THR A O 1
ATOM 1358 N N . ALA A 1 187 ? -0.291 3.117 -10.045 1.00 92.19 187 ALA A N 1
ATOM 1359 C CA . ALA A 1 187 ? 0.223 2.182 -9.046 1.00 92.19 187 ALA A CA 1
ATOM 1360 C C . ALA A 1 187 ? 0.688 2.899 -7.770 1.00 92.19 187 ALA A C 1
ATOM 1362 O O . ALA A 1 187 ? 0.288 2.507 -6.673 1.00 92.19 187 ALA A O 1
ATOM 1363 N N . LYS A 1 188 ? 1.450 3.993 -7.911 1.00 91.56 188 LYS A N 1
ATOM 1364 C CA . LYS A 1 188 ? 1.888 4.837 -6.791 1.00 91.56 188 LYS A CA 1
ATOM 1365 C C . LYS A 1 188 ? 0.708 5.340 -5.973 1.0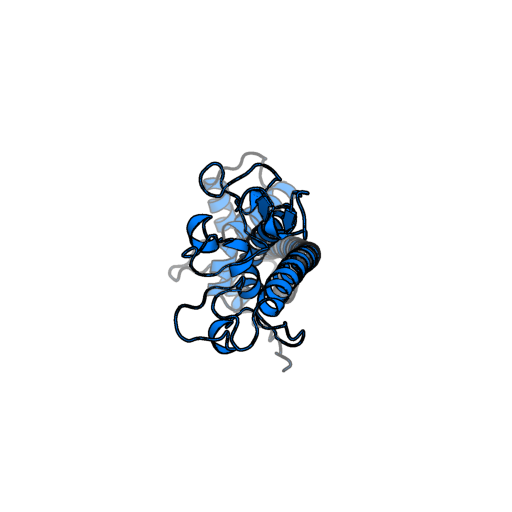0 91.56 188 LYS A C 1
ATOM 1367 O O . LYS A 1 188 ? 0.665 5.130 -4.765 1.00 91.56 1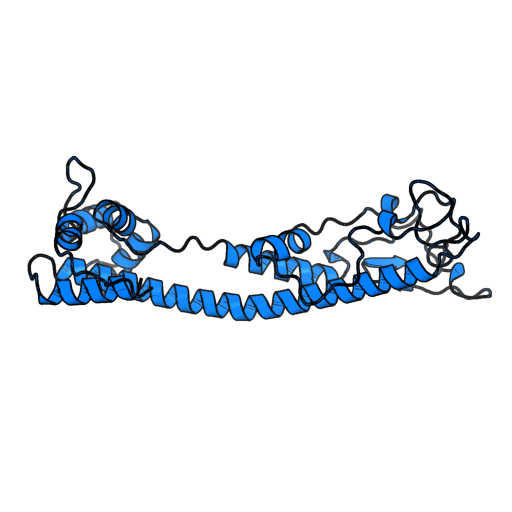88 LYS A O 1
ATOM 1372 N N . THR A 1 189 ? -0.241 6.013 -6.622 1.00 92.19 189 THR A N 1
ATOM 1373 C CA . THR A 1 189 ? -1.391 6.610 -5.938 1.00 92.19 189 THR A CA 1
ATOM 1374 C C . THR A 1 189 ? -2.208 5.539 -5.227 1.00 92.19 189 THR A C 1
ATOM 1376 O O . THR A 1 189 ? -2.552 5.718 -4.064 1.00 92.19 189 THR A O 1
ATOM 1379 N N . ALA A 1 190 ? -2.458 4.398 -5.874 1.00 92.62 190 ALA A N 1
ATOM 1380 C CA . ALA A 1 190 ? -3.204 3.309 -5.257 1.00 92.62 190 ALA A CA 1
ATOM 1381 C C . ALA A 1 190 ? -2.467 2.712 -4.041 1.00 92.62 190 ALA A C 1
ATOM 1383 O O . ALA A 1 190 ? -3.097 2.438 -3.016 1.00 92.62 190 ALA A O 1
ATOM 1384 N N . ALA A 1 191 ? -1.142 2.552 -4.117 1.00 92.31 191 ALA A N 1
ATOM 1385 C CA . ALA A 1 191 ? -0.325 2.091 -2.995 1.00 92.31 191 ALA A CA 1
ATOM 1386 C C . ALA A 1 191 ? -0.345 3.085 -1.824 1.00 92.31 191 ALA A C 1
ATOM 1388 O O . ALA A 1 191 ? -0.575 2.677 -0.689 1.00 92.31 191 ALA A O 1
ATOM 1389 N N . GLN A 1 192 ? -0.190 4.384 -2.098 1.00 90.88 192 GLN A N 1
ATOM 1390 C CA . GLN A 1 192 ? -0.253 5.440 -1.082 1.00 90.88 192 GLN A CA 1
ATOM 1391 C C . GLN A 1 192 ? -1.622 5.494 -0.390 1.00 90.88 192 GLN A C 1
ATOM 1393 O O . GLN A 1 192 ? -1.685 5.553 0.834 1.00 90.88 192 GLN A O 1
ATOM 1398 N N . THR A 1 193 ? -2.719 5.416 -1.152 1.00 89.94 193 THR A N 1
ATOM 1399 C CA . THR A 1 193 ? -4.075 5.384 -0.582 1.00 89.94 193 THR A CA 1
ATOM 1400 C C . THR A 1 193 ? -4.288 4.155 0.298 1.00 89.94 193 THR A C 1
ATOM 1402 O O . THR A 1 193 ? -4.854 4.274 1.382 1.00 89.94 193 THR A O 1
ATOM 1405 N N . LEU A 1 194 ? -3.826 2.977 -0.136 1.00 90.56 194 LEU A N 1
ATOM 1406 C CA . LEU A 1 194 ? -3.969 1.755 0.654 1.00 90.56 194 LEU A CA 1
ATOM 1407 C C . LEU A 1 194 ? -3.129 1.803 1.938 1.00 90.56 194 LEU A C 1
ATOM 1409 O O . LEU A 1 194 ? -3.607 1.366 2.977 1.00 90.56 194 LEU A O 1
ATOM 1413 N N . GLN A 1 195 ? -1.920 2.370 1.902 1.00 87.19 195 GLN A N 1
ATOM 1414 C CA . GLN A 1 195 ? -1.085 2.505 3.100 1.00 87.19 195 GLN A CA 1
ATOM 1415 C C . GLN A 1 195 ? -1.757 3.297 4.212 1.00 87.19 195 GLN A C 1
ATOM 1417 O O . GLN A 1 195 ? -1.672 2.889 5.366 1.00 87.19 195 GLN A O 1
ATOM 1422 N N . THR A 1 196 ? -2.441 4.393 3.880 1.00 82.69 196 THR A N 1
ATOM 1423 C CA . THR A 1 196 ? -3.180 5.171 4.879 1.00 82.69 196 THR A CA 1
ATOM 1424 C C . THR A 1 196 ? -4.270 4.332 5.547 1.00 82.69 196 THR A C 1
ATOM 1426 O O . THR A 1 196 ? -4.431 4.419 6.755 1.00 82.69 196 THR A O 1
ATOM 1429 N N . LEU A 1 197 ? -4.964 3.473 4.792 1.00 82.81 197 LEU A N 1
ATOM 1430 C CA . LEU A 1 197 ? -5.995 2.578 5.339 1.00 82.81 197 LEU A CA 1
ATOM 1431 C C . LEU A 1 197 ? -5.408 1.419 6.163 1.00 82.81 197 LEU A C 1
ATOM 1433 O O . LEU A 1 197 ? -6.054 0.909 7.070 1.00 82.81 197 LEU A O 1
ATOM 1437 N N . LEU A 1 198 ? -4.190 0.973 5.843 1.00 82.81 198 LEU A N 1
ATOM 1438 C CA . LEU A 1 198 ? -3.503 -0.100 6.572 1.00 82.81 198 LEU A CA 1
ATOM 1439 C C . LEU A 1 198 ? -2.922 0.358 7.918 1.00 82.81 198 LEU A C 1
ATOM 1441 O O . LEU A 1 198 ? -2.543 -0.488 8.724 1.00 82.81 198 LEU A O 1
ATOM 1445 N N . GLN A 1 199 ? -2.823 1.668 8.150 1.00 74.06 199 GLN A N 1
ATOM 1446 C CA . GLN A 1 199 ? -2.304 2.256 9.388 1.00 74.06 199 GLN A CA 1
ATOM 1447 C C . GLN A 1 199 ? -3.378 2.449 10.469 1.00 74.06 199 GLN A C 1
ATOM 1449 O O . GLN A 1 199 ? -3.097 3.091 11.480 1.00 74.06 199 GLN A O 1
ATOM 1454 N N . ASP A 1 200 ? -4.588 1.911 10.290 1.00 66.25 200 ASP A N 1
ATOM 1455 C CA . ASP A 1 200 ? -5.646 2.070 11.285 1.00 66.25 200 ASP A CA 1
ATOM 1456 C C . ASP A 1 200 ? -5.299 1.374 12.616 1.00 66.25 200 ASP A C 1
ATOM 1458 O O . ASP A 1 200 ? -5.262 0.145 12.724 1.00 66.25 200 ASP A O 1
ATOM 1462 N N . ASP A 1 201 ? -5.116 2.190 13.655 1.00 65.56 201 ASP A N 1
ATOM 1463 C CA . ASP A 1 201 ? -4.926 1.769 15.043 1.00 65.56 201 ASP A CA 1
ATOM 1464 C C . ASP A 1 201 ? -6.294 1.601 15.727 1.00 65.56 201 ASP A C 1
ATOM 1466 O O . ASP A 1 201 ? -6.791 2.465 16.459 1.00 65.56 201 ASP A O 1
ATOM 1470 N N . TRP A 1 202 ? -6.977 0.500 15.404 1.00 73.38 202 TRP A N 1
ATOM 1471 C CA . TRP A 1 202 ? -8.271 0.179 16.005 1.00 73.38 202 TRP A CA 1
ATOM 1472 C C . TRP A 1 202 ? -8.094 -0.201 17.480 1.00 73.38 202 TRP A C 1
ATOM 1474 O O . TRP A 1 202 ? -7.313 -1.103 17.791 1.00 73.38 202 TRP A O 1
ATOM 1484 N N . PRO A 1 203 ? -8.858 0.400 18.413 1.00 74.12 203 PRO A N 1
ATOM 1485 C CA . PRO A 1 203 ? -8.687 0.099 19.822 1.00 74.12 203 PRO A CA 1
ATOM 1486 C C . PRO A 1 203 ? -9.080 -1.353 20.115 1.00 74.12 203 PRO A C 1
ATOM 1488 O O . PRO A 1 203 ? -10.176 -1.822 19.782 1.00 74.12 203 PRO A O 1
ATOM 1491 N N . THR A 1 204 ? -8.170 -2.066 20.774 1.00 78.25 204 THR A N 1
ATOM 1492 C CA . THR A 1 204 ? -8.367 -3.456 21.184 1.00 78.25 204 THR A CA 1
ATOM 1493 C C . THR A 1 204 ? -9.514 -3.566 22.185 1.00 78.25 204 THR A C 1
ATOM 1495 O O . THR A 1 204 ? -9.758 -2.671 22.996 1.00 78.25 204 THR A O 1
ATOM 1498 N N . ALA A 1 205 ? -10.231 -4.692 22.147 1.00 81.38 205 ALA A N 1
ATOM 1499 C CA . ALA A 1 205 ? -11.254 -4.963 23.146 1.00 81.38 205 ALA A CA 1
ATOM 1500 C C . ALA A 1 205 ? -10.616 -5.038 24.545 1.00 81.38 205 ALA A C 1
ATOM 1502 O O . ALA A 1 205 ? -9.645 -5.777 24.709 1.00 81.38 205 ALA A O 1
ATOM 1503 N N . PRO A 1 206 ? -11.159 -4.328 25.545 1.00 84.00 206 PRO A N 1
ATOM 1504 C CA . PRO A 1 206 ? -10.604 -4.358 26.887 1.00 84.00 206 PRO A CA 1
ATOM 1505 C C . PRO A 1 206 ? -10.804 -5.735 27.533 1.00 84.00 206 PRO A C 1
ATOM 1507 O O . PRO A 1 206 ? -11.863 -6.360 27.404 1.00 84.00 206 PRO A O 1
ATOM 1510 N N . THR A 1 207 ? -9.770 -6.206 28.224 1.00 80.50 207 THR 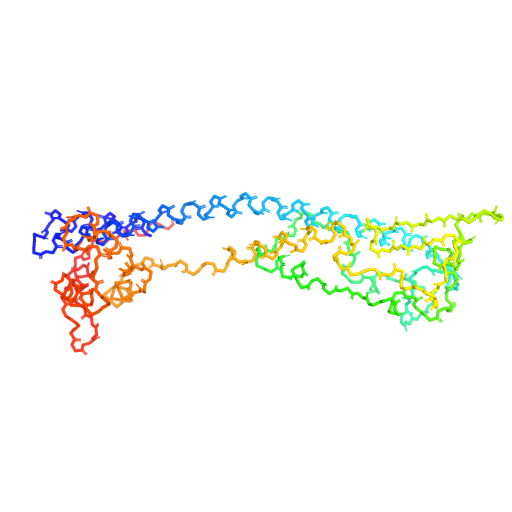A N 1
ATOM 1511 C CA . THR A 1 207 ? -9.706 -7.532 28.861 1.00 80.50 207 THR A CA 1
ATOM 1512 C C . THR A 1 207 ? -9.697 -7.463 30.383 1.00 80.50 207 THR A C 1
ATOM 1514 O O . THR A 1 207 ? -10.010 -8.454 31.037 1.00 80.50 207 THR A O 1
ATOM 1517 N N . ASP A 1 208 ? -9.376 -6.300 30.939 1.00 80.62 208 ASP A N 1
ATOM 1518 C CA . ASP A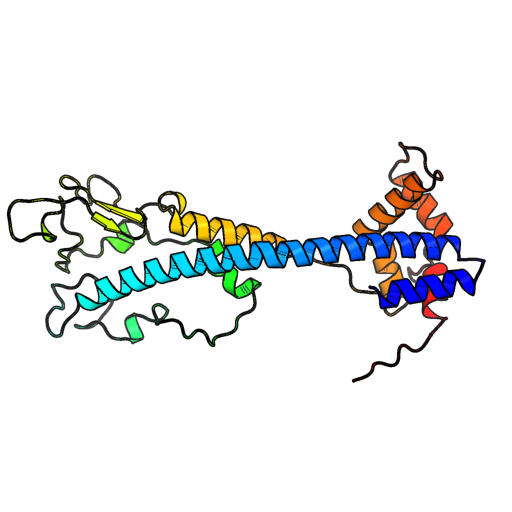 1 208 ? -9.214 -6.046 32.367 1.00 80.62 208 ASP A CA 1
ATOM 1519 C C . ASP A 1 208 ? -9.588 -4.592 32.710 1.00 80.62 208 ASP A C 1
ATOM 1521 O O . ASP A 1 208 ? -9.951 -3.789 31.847 1.00 80.62 208 ASP A O 1
ATOM 1525 N N . GLU A 1 209 ? -9.517 -4.250 33.995 1.00 80.62 209 GLU A N 1
ATOM 1526 C CA . GLU A 1 209 ? -9.873 -2.924 34.509 1.00 80.62 209 GLU A CA 1
ATOM 1527 C C . GLU A 1 209 ? -9.011 -1.797 33.913 1.00 80.62 209 GLU A C 1
ATOM 1529 O O . GLU A 1 209 ? -9.516 -0.706 33.618 1.00 80.62 209 GLU A O 1
ATOM 1534 N N . GLN A 1 210 ? -7.717 -2.055 33.707 1.00 81.50 210 GLN A N 1
ATOM 1535 C CA . GLN A 1 210 ? -6.770 -1.056 33.220 1.00 81.50 210 GLN A CA 1
ATOM 1536 C C . GLN A 1 210 ? -6.995 -0.778 31.733 1.00 81.50 210 GLN A C 1
ATOM 1538 O O . GLN A 1 210 ? -7.122 0.375 31.325 1.00 81.50 210 GLN A O 1
ATOM 1543 N N . THR A 1 211 ? -7.117 -1.830 30.925 1.00 83.88 211 THR A N 1
ATOM 1544 C CA . THR A 1 211 ? -7.420 -1.744 29.492 1.00 83.88 211 THR A CA 1
ATOM 1545 C C . THR A 1 211 ? -8.801 -1.149 29.246 1.00 83.88 211 THR A C 1
ATOM 1547 O O . THR A 1 211 ? -8.954 -0.358 28.320 1.00 83.88 211 THR A O 1
ATOM 1550 N N . LEU A 1 212 ? -9.792 -1.430 30.099 1.00 83.88 212 LEU A N 1
ATOM 1551 C CA . LEU A 1 212 ? -11.106 -0.787 30.034 1.00 83.88 212 LEU A CA 1
ATOM 1552 C C . LEU A 1 212 ? -11.037 0.701 30.372 1.00 83.88 212 LEU A C 1
ATOM 1554 O O . LEU A 1 212 ? -11.668 1.518 29.705 1.00 83.88 212 LEU A O 1
ATOM 1558 N N . THR A 1 213 ? -10.243 1.074 31.371 1.00 82.31 213 THR A N 1
ATOM 1559 C CA . THR A 1 213 ? -10.011 2.483 31.698 1.00 82.31 213 THR A CA 1
ATOM 1560 C C . THR A 1 213 ? -9.334 3.210 30.533 1.00 82.31 213 THR A C 1
ATOM 1562 O O . THR A 1 213 ? -9.788 4.285 30.139 1.00 82.31 213 THR A O 1
ATOM 1565 N N . THR A 1 214 ? -8.307 2.608 29.927 1.00 84.81 214 THR A N 1
ATOM 1566 C CA . THR A 1 214 ? -7.657 3.130 28.715 1.00 84.81 214 THR A CA 1
ATOM 1567 C C . THR A 1 214 ? -8.642 3.238 27.554 1.00 84.81 214 THR A C 1
ATOM 1569 O O . THR A 1 214 ? -8.658 4.254 26.866 1.00 84.81 214 THR A O 1
ATOM 1572 N N . PHE A 1 215 ? -9.511 2.242 27.368 1.00 85.38 215 PHE A N 1
ATOM 1573 C CA . PHE A 1 215 ? -10.542 2.250 26.332 1.00 85.38 215 PHE A CA 1
ATOM 1574 C C . PHE A 1 215 ? -11.540 3.400 26.534 1.00 85.38 215 PHE A C 1
ATOM 1576 O O . PHE A 1 215 ? -11.802 4.146 25.601 1.00 85.38 215 PHE A O 1
ATOM 1583 N N . ILE A 1 216 ? -12.040 3.612 27.757 1.00 83.69 216 ILE A N 1
ATOM 1584 C CA . ILE A 1 216 ? -12.954 4.723 28.092 1.00 83.69 216 ILE A CA 1
ATOM 1585 C C . ILE A 1 216 ? -12.284 6.090 27.892 1.00 83.69 216 ILE A C 1
ATOM 1587 O O . ILE A 1 216 ? -12.940 7.056 27.507 1.00 83.69 216 ILE A O 1
ATOM 1591 N N . ASN A 1 217 ? -10.984 6.187 28.173 1.00 83.06 217 ASN A N 1
ATOM 1592 C CA . ASN A 1 217 ? -10.225 7.430 28.047 1.00 83.06 217 ASN A CA 1
ATOM 1593 C C . ASN A 1 217 ? -9.652 7.662 26.638 1.00 83.06 217 ASN A C 1
ATOM 1595 O O . ASN A 1 217 ? -9.049 8.706 26.399 1.00 83.06 217 ASN A O 1
ATOM 1599 N N . ASN A 1 218 ? -9.823 6.719 25.709 1.00 84.00 218 ASN A N 1
ATOM 1600 C CA . ASN A 1 218 ? -9.377 6.883 24.333 1.00 84.00 218 ASN A CA 1
ATOM 1601 C C . ASN A 1 218 ? -10.161 8.038 23.668 1.00 84.00 218 ASN A C 1
ATOM 1603 O O . ASN A 1 218 ? -11.393 8.013 23.708 1.00 84.00 218 ASN A O 1
ATOM 1607 N N . PRO A 1 219 ? -9.494 9.022 23.029 1.00 82.25 219 PRO A N 1
ATOM 1608 C CA . PRO A 1 219 ? -10.168 10.186 22.448 1.00 82.25 219 PRO A CA 1
ATOM 1609 C C . PRO A 1 219 ? -11.282 9.842 21.450 1.00 82.25 219 PRO A C 1
ATOM 1611 O O . PRO A 1 219 ? -12.350 10.447 21.498 1.00 82.25 219 PRO A O 1
ATOM 1614 N N . ASN A 1 220 ? -11.080 8.828 20.602 1.00 81.81 220 ASN A N 1
ATOM 1615 C CA . ASN A 1 220 ? -12.084 8.371 19.635 1.00 81.81 220 ASN A CA 1
ATOM 1616 C C . ASN A 1 220 ? -13.299 7.759 20.356 1.00 81.81 220 ASN A C 1
ATOM 1618 O O . ASN A 1 220 ? -14.450 8.030 20.018 1.00 81.81 220 ASN A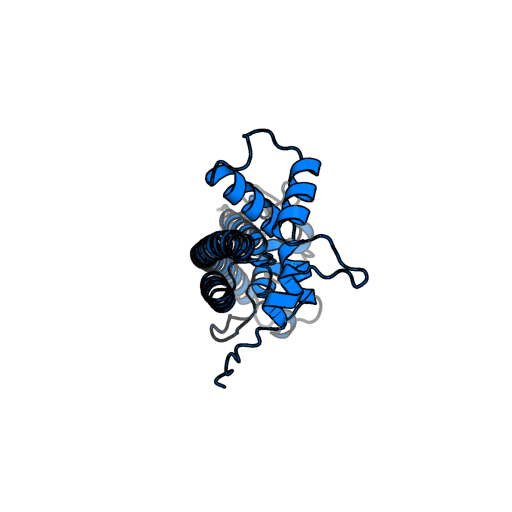 O 1
ATOM 1622 N N . ILE A 1 221 ? -13.071 6.982 21.419 1.00 84.81 221 ILE A N 1
ATOM 1623 C CA . ILE A 1 221 ? -14.167 6.440 22.235 1.00 84.81 221 ILE A CA 1
ATOM 1624 C C . ILE A 1 221 ? -14.925 7.562 22.950 1.00 84.81 221 ILE A C 1
ATOM 1626 O O . ILE A 1 221 ? -16.156 7.555 22.959 1.00 84.81 221 ILE A O 1
ATOM 1630 N N . GLN A 1 222 ? -14.220 8.555 23.496 1.00 82.44 222 GLN A N 1
ATOM 1631 C CA . GLN A 1 222 ? -14.846 9.713 24.136 1.00 82.44 222 GLN A CA 1
ATOM 1632 C C . GLN A 1 222 ? -15.689 10.531 23.158 1.00 82.44 222 GLN A C 1
ATOM 1634 O O . GLN A 1 222 ? -16.787 10.950 23.520 1.00 82.44 222 GLN A O 1
ATOM 1639 N N . GLU A 1 223 ? -15.233 10.709 21.918 1.00 83.25 223 GLU A N 1
ATOM 1640 C CA . GLU A 1 223 ? -16.007 11.365 20.861 1.00 83.25 223 GLU A CA 1
ATOM 1641 C C . GLU A 1 223 ? -17.307 10.605 20.561 1.00 83.25 223 GLU A C 1
ATOM 1643 O O . GLU A 1 223 ? -18.386 11.202 20.533 1.00 83.25 223 GLU A O 1
ATOM 1648 N N . LYS A 1 224 ? -17.250 9.273 20.437 1.00 85.31 224 LYS A N 1
ATOM 1649 C CA . LYS A 1 224 ? -18.450 8.444 20.214 1.00 85.31 224 LYS A CA 1
ATOM 1650 C C . LYS A 1 224 ? -19.409 8.469 21.398 1.00 85.31 224 LYS A C 1
ATOM 1652 O O . LYS A 1 224 ? -20.628 8.501 21.205 1.00 85.31 224 LYS A O 1
ATOM 1657 N N . VAL A 1 225 ? -18.884 8.476 22.622 1.00 82.50 225 VAL A N 1
ATOM 1658 C CA . VAL A 1 225 ? -19.686 8.650 23.841 1.00 82.50 225 VAL A CA 1
ATOM 1659 C C . VAL A 1 225 ? -20.349 10.030 23.843 1.00 82.50 225 VAL A C 1
ATOM 1661 O O . VAL A 1 225 ? -21.554 10.119 24.078 1.00 82.50 225 VAL A O 1
ATOM 1664 N N . ALA A 1 226 ? -19.614 11.093 23.508 1.00 78.19 226 ALA A N 1
ATOM 1665 C CA . ALA A 1 226 ? -20.143 12.451 23.400 1.00 78.19 226 ALA A CA 1
ATOM 1666 C C . ALA A 1 226 ? -21.264 12.542 22.358 1.00 78.19 226 ALA A C 1
ATOM 1668 O O . ALA A 1 226 ? -22.326 13.100 22.630 1.00 78.19 226 ALA A O 1
ATOM 1669 N N . GLN A 1 227 ? -21.054 11.952 21.180 1.00 79.38 227 GLN A N 1
ATOM 1670 C CA . GLN A 1 227 ? -22.054 11.898 20.119 1.00 79.38 227 GLN A CA 1
ATOM 1671 C C . GLN A 1 227 ? -23.315 11.153 20.580 1.00 79.38 227 GLN A C 1
ATOM 1673 O O . GLN A 1 227 ? -24.426 11.634 20.375 1.00 79.38 227 GLN A O 1
ATOM 1678 N N . SER A 1 228 ? -23.152 10.021 21.265 1.00 77.69 228 SER A N 1
ATOM 1679 C CA . SER A 1 228 ? -24.274 9.236 21.800 1.00 77.69 228 SER A CA 1
ATOM 1680 C C . SER A 1 228 ? -25.057 10.006 22.872 1.00 77.69 228 SER A C 1
ATOM 1682 O O . SER A 1 228 ? -26.285 9.942 22.920 1.00 77.69 228 SER A O 1
ATOM 1684 N N . LEU A 1 229 ? -24.375 10.792 23.710 1.00 74.62 229 LEU A N 1
ATOM 1685 C CA . LEU A 1 229 ? -25.006 11.662 24.708 1.00 74.62 229 LEU A CA 1
ATOM 1686 C C . LEU A 1 229 ? -25.790 12.826 24.076 1.00 74.62 229 LEU A C 1
ATOM 1688 O O . LEU A 1 229 ? -26.840 13.211 24.596 1.00 74.62 229 LEU A O 1
ATOM 1692 N N . LYS A 1 230 ? -25.316 13.360 22.942 1.00 72.12 230 LYS A N 1
ATOM 1693 C CA . LYS A 1 230 ? -26.041 14.369 22.148 1.00 72.12 230 LYS A CA 1
ATOM 1694 C C . LYS A 1 230 ? -27.297 13.770 21.508 1.00 72.12 230 LYS A C 1
ATOM 1696 O O . LYS A 1 230 ? -28.385 14.322 21.647 1.00 72.12 230 LYS A O 1
ATOM 1701 N N . GLU A 1 231 ? -27.171 12.604 20.876 1.00 69.12 231 GLU A N 1
ATOM 1702 C CA . GLU A 1 231 ? -28.283 11.900 20.215 1.00 69.12 231 GLU A CA 1
ATOM 1703 C C . GLU A 1 231 ? -29.384 11.467 21.203 1.00 69.12 231 GLU A C 1
ATOM 1705 O O . GLU A 1 231 ? -30.565 11.462 20.858 1.00 69.12 231 GLU A O 1
ATOM 1710 N N . THR A 1 232 ? -29.029 11.181 22.460 1.00 64.81 232 THR A N 1
ATOM 1711 C CA . THR A 1 232 ? -29.972 10.786 23.526 1.00 64.81 232 THR A CA 1
ATOM 1712 C C . THR A 1 232 ? -30.584 11.965 24.304 1.00 64.81 232 THR A C 1
ATOM 1714 O O . THR A 1 232 ? -31.222 11.761 25.337 1.00 64.81 232 THR A O 1
ATOM 1717 N N . LYS A 1 233 ? -30.453 13.202 23.793 1.00 59.69 233 LYS A N 1
ATOM 1718 C CA . LYS A 1 233 ? -30.979 14.468 24.360 1.00 59.69 233 LYS A CA 1
ATOM 1719 C C . LYS A 1 233 ? -30.415 14.889 25.729 1.00 59.69 233 LYS A C 1
ATOM 1721 O O . LYS A 1 233 ? -30.961 15.803 26.343 1.00 59.69 233 LYS A O 1
ATOM 1726 N N . GLN A 1 234 ? -29.333 14.275 26.218 1.00 55.66 234 GLN A N 1
ATOM 1727 C CA . GLN A 1 234 ? -28.754 14.607 27.533 1.00 55.66 234 GLN A CA 1
ATOM 1728 C C . GLN A 1 234 ? -27.618 15.646 27.493 1.00 55.66 234 GLN A C 1
ATOM 1730 O O . GLN A 1 234 ? -27.153 16.073 28.553 1.00 55.66 234 GLN A O 1
ATOM 1735 N N . LEU A 1 235 ? -27.196 16.089 26.303 1.00 51.91 235 LEU A N 1
ATOM 1736 C CA . LEU A 1 235 ? -26.252 17.195 26.105 1.00 51.91 235 LEU A CA 1
ATOM 1737 C C . LEU A 1 235 ? -26.774 18.121 25.000 1.00 51.91 235 LEU A C 1
ATOM 1739 O O . LEU A 1 235 ? -27.049 17.668 23.890 1.00 51.91 235 LEU A O 1
ATOM 1743 N N . SER A 1 236 ? -26.918 19.412 25.312 1.00 46.28 236 SER A N 1
ATOM 1744 C CA . SER A 1 236 ? -27.200 20.457 24.324 1.00 46.28 236 SER A CA 1
ATOM 1745 C C . SER A 1 236 ? -26.089 20.513 23.270 1.00 46.28 236 SER A C 1
ATOM 1747 O O . SER A 1 236 ? -24.949 20.123 23.529 1.00 46.28 236 SER A O 1
ATOM 1749 N N . GLU A 1 237 ? -26.409 21.025 22.079 1.00 48.66 237 GLU A N 1
ATOM 1750 C CA . GLU A 1 237 ? -25.537 21.066 20.889 1.00 48.66 237 GLU A CA 1
ATOM 1751 C C . GLU A 1 237 ? -24.161 21.743 21.109 1.00 48.66 237 GLU A C 1
ATOM 1753 O O . GLU A 1 237 ? -23.262 21.596 20.283 1.00 48.66 237 GLU A O 1
ATOM 1758 N N . THR A 1 238 ? -23.960 22.415 22.246 1.00 47.66 238 THR A N 1
ATOM 1759 C CA . THR A 1 238 ? -22.849 23.327 22.560 1.00 47.66 238 THR A CA 1
ATOM 1760 C C . THR A 1 238 ? -22.029 22.977 23.813 1.00 47.66 238 THR A C 1
ATOM 1762 O O . THR A 1 238 ? -21.341 23.847 24.337 1.00 47.66 238 THR A O 1
ATOM 1765 N N . ALA A 1 239 ? -22.069 21.741 24.324 1.00 52.97 239 ALA A N 1
ATOM 1766 C CA . ALA A 1 239 ? -21.233 21.369 25.476 1.00 52.97 239 ALA A CA 1
ATOM 1767 C C . ALA A 1 239 ? -19.727 21.438 25.139 1.00 52.97 239 ALA A C 1
ATOM 1769 O O . ALA A 1 239 ? -19.279 20.832 24.159 1.00 52.97 239 ALA A O 1
ATOM 1770 N N . GLY A 1 240 ? -18.957 22.179 25.943 1.00 57.78 240 GLY A N 1
ATOM 1771 C CA . GLY A 1 240 ? -17.505 22.316 25.790 1.00 57.78 240 GLY A CA 1
ATOM 1772 C C . GLY A 1 240 ? -16.739 21.058 26.222 1.00 57.78 240 GLY A C 1
ATOM 1773 O O . GLY A 1 240 ? -17.298 20.122 26.794 1.00 57.78 240 GLY A O 1
ATOM 1774 N N . THR A 1 241 ? -15.426 21.022 25.984 1.00 61.28 241 THR A N 1
ATOM 1775 C CA . THR A 1 241 ? -14.544 19.902 26.378 1.00 61.28 241 THR A CA 1
ATOM 1776 C C . THR A 1 241 ? -14.516 19.651 27.891 1.00 61.28 241 THR A C 1
ATOM 1778 O O . THR A 1 241 ? -14.411 18.499 28.312 1.00 61.28 241 THR A O 1
ATOM 1781 N N . SER A 1 242 ? -14.649 20.697 28.714 1.00 63.84 242 SER A N 1
ATOM 1782 C CA . SER A 1 242 ? -14.759 20.591 30.179 1.00 63.84 242 SER A CA 1
ATOM 1783 C C . SER A 1 242 ? -16.048 19.892 30.614 1.00 63.84 242 SER A C 1
ATOM 1785 O O . SER A 1 242 ? -16.008 18.986 31.445 1.00 63.84 242 SER A O 1
ATOM 1787 N N . ASP A 1 243 ? -17.171 20.246 29.988 1.00 67.00 243 ASP A N 1
ATOM 1788 C CA . ASP A 1 243 ? -18.490 19.694 30.308 1.00 67.00 243 ASP A CA 1
ATOM 1789 C C . ASP A 1 243 ? -18.548 18.204 29.967 1.00 67.00 243 ASP A C 1
ATOM 1791 O O . ASP A 1 243 ? -19.141 17.404 30.692 1.00 67.00 243 ASP A O 1
ATOM 1795 N N . LEU A 1 244 ? -17.878 17.807 28.880 1.00 65.75 244 LEU A N 1
ATOM 1796 C CA . LEU A 1 244 ? -17.750 16.409 28.491 1.00 65.75 244 LEU A CA 1
ATOM 1797 C C . LEU A 1 244 ? -16.931 15.608 29.514 1.00 65.75 244 LEU A C 1
ATOM 1799 O O . LEU A 1 244 ? -17.345 14.514 29.897 1.00 65.75 244 LEU A O 1
ATOM 1803 N N . ALA A 1 245 ? -15.803 16.143 29.986 1.00 68.31 245 ALA A N 1
ATOM 1804 C CA . ALA A 1 245 ? -14.962 15.478 30.981 1.00 68.31 245 ALA A CA 1
ATOM 1805 C C . ALA A 1 245 ? -15.688 15.302 32.329 1.00 68.31 245 ALA A C 1
ATOM 1807 O O . ALA A 1 245 ? -15.638 14.222 32.927 1.00 68.31 245 ALA A O 1
ATOM 1808 N N . GLU A 1 246 ? -16.418 16.324 32.785 1.00 72.50 246 GLU A N 1
ATOM 1809 C CA . GLU A 1 246 ? -17.258 16.244 33.985 1.00 72.50 246 GLU A CA 1
ATOM 1810 C C . GLU A 1 246 ? -18.391 15.228 33.821 1.00 72.50 246 GLU A C 1
ATOM 1812 O O . GLU A 1 246 ? -18.630 14.413 34.717 1.00 72.50 246 GLU A O 1
ATOM 1817 N N . LYS A 1 247 ? -19.043 15.195 32.652 1.00 70.81 247 LYS A N 1
ATOM 1818 C CA . LYS A 1 247 ? -20.100 14.217 32.367 1.00 70.81 247 LYS A CA 1
ATOM 1819 C C . LYS A 1 247 ? -19.559 12.790 32.321 1.00 70.81 247 LYS A C 1
ATOM 1821 O O . LYS A 1 247 ? -20.170 11.893 32.894 1.00 70.81 247 LYS A O 1
ATOM 1826 N N . ILE A 1 248 ? -18.392 12.573 31.714 1.00 71.81 248 ILE A N 1
ATOM 1827 C CA . ILE A 1 248 ? -17.706 11.273 31.702 1.00 71.81 248 ILE A CA 1
ATOM 1828 C C . ILE A 1 248 ? -17.380 10.833 33.133 1.00 71.81 248 ILE A C 1
ATOM 1830 O O . ILE A 1 248 ? -17.644 9.686 33.487 1.00 71.81 248 ILE A O 1
ATOM 1834 N N . ASN A 1 249 ? -16.867 11.727 33.982 1.00 77.75 249 ASN A N 1
ATOM 1835 C CA . ASN A 1 249 ? -16.605 11.413 35.389 1.00 77.75 249 ASN A CA 1
ATOM 1836 C C . ASN A 1 249 ? -17.894 11.116 36.169 1.00 77.75 249 ASN A C 1
ATOM 1838 O O . ASN A 1 249 ? -17.902 10.209 36.998 1.00 77.75 249 ASN A O 1
ATOM 1842 N N . SER A 1 250 ? -18.988 11.820 35.876 1.00 76.88 250 SER A N 1
ATOM 1843 C CA . SER A 1 250 ? -20.302 11.547 36.466 1.00 76.88 250 SER A CA 1
ATOM 1844 C C . SER A 1 250 ? -20.880 10.197 36.030 1.00 76.88 250 SER A C 1
ATOM 1846 O O . SER A 1 250 ? -21.573 9.565 36.821 1.00 76.88 250 SER A O 1
ATOM 1848 N N . ILE A 1 251 ? -20.630 9.763 34.792 1.00 75.06 251 ILE A N 1
ATOM 1849 C CA . ILE A 1 251 ? -21.201 8.536 34.215 1.00 75.06 251 ILE A CA 1
ATOM 1850 C C . ILE A 1 251 ? -20.346 7.314 34.560 1.00 75.06 251 ILE A C 1
ATOM 1852 O O . ILE A 1 251 ? -20.864 6.293 34.999 1.00 75.06 251 ILE A O 1
ATOM 1856 N N . PHE A 1 252 ? -19.033 7.388 34.364 1.00 79.00 252 PHE A N 1
ATOM 1857 C CA . PHE A 1 252 ? -18.125 6.249 34.543 1.00 79.00 252 PHE A CA 1
ATOM 1858 C C . PHE A 1 252 ? -17.463 6.216 35.930 1.00 79.00 252 PHE A C 1
ATOM 1860 O O . PHE A 1 252 ? -16.799 5.238 36.281 1.00 79.00 252 PHE A O 1
ATOM 1867 N N . GLY A 1 253 ? -17.662 7.261 36.734 1.00 78.69 253 GLY A N 1
ATOM 1868 C CA . GLY A 1 253 ? -16.984 7.478 38.007 1.00 78.69 253 GLY A CA 1
ATOM 1869 C C . GLY A 1 253 ? -15.659 8.219 37.826 1.00 78.69 253 GLY A C 1
ATOM 1870 O O . GLY A 1 253 ? -14.946 8.022 36.834 1.00 78.69 253 GLY A O 1
ATOM 1871 N N . ALA A 1 254 ? -15.323 9.068 38.799 1.00 79.81 254 ALA A N 1
ATOM 1872 C CA . ALA A 1 254 ? -14.033 9.747 38.851 1.00 79.81 254 ALA A CA 1
ATOM 1873 C C . ALA A 1 254 ? -12.873 8.730 38.933 1.00 79.81 254 ALA A C 1
ATOM 1875 O O . ALA A 1 254 ? -13.057 7.643 39.498 1.00 79.81 254 ALA A O 1
ATOM 1876 N N . PRO A 1 255 ? -11.686 9.062 38.389 1.00 78.75 255 PRO A N 1
ATOM 1877 C CA . PRO A 1 255 ? -10.500 8.230 38.544 1.00 78.75 255 PRO A CA 1
ATOM 1878 C C . PRO A 1 255 ? -10.173 7.996 40.024 1.00 78.75 255 PRO A C 1
ATOM 1880 O O . PRO A 1 255 ? -10.139 8.927 40.829 1.00 78.75 255 PRO A O 1
ATOM 1883 N N . ARG A 1 256 ? -9.934 6.738 40.378 1.00 80.38 256 ARG A N 1
ATOM 1884 C CA . ARG A 1 256 ? -9.438 6.289 41.681 1.00 80.38 256 ARG A CA 1
ATOM 1885 C C . ARG A 1 256 ? -7.926 6.556 41.786 1.00 80.38 256 ARG A C 1
ATOM 1887 O O . ARG A 1 256 ? -7.285 6.826 40.771 1.00 80.38 256 ARG A O 1
ATOM 1894 N N . PRO A 1 257 ? -7.313 6.442 42.981 1.00 77.25 257 PRO A N 1
ATOM 1895 C CA . PRO A 1 257 ? -5.874 6.679 43.163 1.00 77.25 257 PRO A CA 1
ATOM 1896 C C . PRO A 1 257 ? -4.956 5.799 42.299 1.00 77.25 257 PRO A C 1
ATOM 1898 O O . PRO A 1 257 ? -3.851 6.208 41.963 1.00 77.25 257 PRO A O 1
ATOM 1901 N N . ASN A 1 258 ? -5.413 4.606 41.915 1.00 72.25 258 ASN A N 1
ATOM 1902 C CA . ASN A 1 258 ? -4.727 3.698 40.988 1.00 72.25 258 ASN A CA 1
ATOM 1903 C C . ASN A 1 258 ? -4.984 4.033 39.500 1.00 72.25 258 ASN A C 1
ATOM 1905 O O . ASN A 1 258 ? -4.577 3.277 38.624 1.00 72.25 258 ASN A O 1
ATOM 1909 N N . GLY A 1 259 ? -5.683 5.131 39.205 1.00 71.62 259 GLY A N 1
ATOM 1910 C CA . GLY A 1 259 ? -6.020 5.582 37.856 1.00 71.62 259 GLY A CA 1
ATOM 1911 C C . GLY A 1 259 ? -7.259 4.925 37.244 1.00 71.62 259 GLY A C 1
ATOM 1912 O O . GLY A 1 259 ? -7.716 5.390 36.202 1.00 71.62 259 GLY A O 1
ATOM 1913 N N . THR A 1 260 ? -7.834 3.896 37.874 1.00 76.94 260 THR A N 1
ATOM 1914 C CA . THR A 1 260 ? -8.998 3.167 37.348 1.00 76.94 260 THR A CA 1
ATOM 1915 C C . THR A 1 260 ? -10.318 3.848 37.699 1.00 76.94 260 THR A C 1
ATOM 1917 O O . THR A 1 260 ? -10.370 4.764 38.517 1.00 76.94 260 THR A O 1
ATOM 1920 N N . ARG A 1 261 ? -11.424 3.431 37.080 1.00 79.62 261 ARG A N 1
ATOM 1921 C CA . ARG A 1 261 ? -12.761 3.991 37.349 1.00 79.62 261 ARG A CA 1
ATOM 1922 C C . ARG A 1 261 ? -13.657 2.970 38.041 1.00 79.62 261 ARG A C 1
ATOM 1924 O O . ARG A 1 261 ? -13.543 1.776 37.785 1.00 79.62 261 ARG A O 1
ATOM 1931 N N . SER A 1 262 ? -14.609 3.431 38.857 1.00 77.56 262 SER A N 1
ATOM 1932 C CA . SER A 1 262 ? -15.556 2.536 39.548 1.00 77.56 262 SER A CA 1
ATOM 1933 C C . SER A 1 262 ? -16.353 1.648 38.594 1.00 77.56 262 SER A C 1
ATOM 1935 O O . SER A 1 262 ? -16.546 0.474 38.888 1.00 77.56 262 SER A O 1
ATOM 1937 N N . PHE A 1 263 ? -16.744 2.178 37.432 1.00 80.56 263 PHE A N 1
ATOM 1938 C CA . PHE A 1 263 ? -17.362 1.377 36.379 1.00 80.56 263 PHE A CA 1
ATOM 1939 C C . PHE A 1 263 ? -16.420 0.289 35.836 1.00 80.56 263 PHE A C 1
ATOM 1941 O O . PHE A 1 263 ? -16.844 -0.843 35.623 1.00 80.56 263 PHE A O 1
ATOM 1948 N N . ALA A 1 264 ? -15.139 0.613 35.628 1.00 77.38 264 ALA A N 1
ATOM 1949 C CA . ALA A 1 264 ? -14.172 -0.334 35.083 1.00 77.38 264 ALA A CA 1
ATOM 1950 C C . ALA A 1 264 ? -13.887 -1.489 36.054 1.00 77.38 264 ALA A C 1
ATOM 1952 O O . ALA A 1 264 ? -13.812 -2.639 35.624 1.00 77.38 264 ALA A O 1
ATOM 1953 N N . ALA A 1 265 ? -13.804 -1.184 37.353 1.00 73.38 265 ALA A N 1
ATOM 1954 C CA . ALA A 1 265 ? -13.687 -2.186 38.406 1.00 73.38 265 ALA A CA 1
ATOM 1955 C C . ALA A 1 265 ? -14.884 -3.147 38.384 1.00 73.38 265 ALA A C 1
ATOM 1957 O O . ALA A 1 265 ? -14.699 -4.358 38.366 1.00 73.38 265 ALA A O 1
ATOM 1958 N N . GLU A 1 266 ? -16.113 -2.627 38.318 1.00 72.25 266 GLU A N 1
ATOM 1959 C CA . GLU A 1 266 ? -17.328 -3.451 38.302 1.00 72.25 266 GLU A CA 1
ATOM 1960 C C . GLU A 1 266 ? -17.370 -4.402 37.093 1.00 72.25 266 GLU A C 1
ATOM 1962 O O . GLU A 1 266 ? -17.636 -5.595 37.237 1.00 72.25 266 GLU A O 1
ATOM 1967 N N . VAL A 1 267 ? -17.050 -3.895 35.898 1.00 73.69 267 VAL A N 1
ATOM 1968 C CA . VAL A 1 267 ? -17.020 -4.698 34.663 1.00 73.69 267 VAL A CA 1
ATOM 1969 C C . VAL A 1 267 ? -15.940 -5.784 34.731 1.00 73.69 267 VAL A C 1
ATOM 1971 O O . VAL A 1 267 ? -16.166 -6.899 34.263 1.00 73.69 267 VAL A O 1
ATOM 1974 N N . ALA A 1 268 ? -14.775 -5.479 35.310 1.00 67.56 268 ALA A N 1
ATOM 1975 C CA . ALA A 1 268 ? -13.672 -6.428 35.454 1.00 67.56 268 ALA A CA 1
ATOM 1976 C C . ALA A 1 268 ? -13.929 -7.481 36.548 1.00 67.56 268 ALA A C 1
ATOM 1978 O O . ALA A 1 268 ? -13.570 -8.647 36.378 1.00 67.56 268 ALA A O 1
ATOM 1979 N N . HIS A 1 269 ? -14.573 -7.092 37.654 1.00 65.75 269 HIS A N 1
ATOM 1980 C CA . HIS A 1 269 ? -14.919 -7.986 38.763 1.00 65.75 269 HIS A CA 1
ATOM 1981 C C . HIS A 1 269 ? -16.040 -8.961 38.416 1.00 65.75 269 HIS A C 1
ATOM 1983 O O . HIS A 1 269 ? -16.048 -10.081 38.927 1.00 65.75 269 HIS A O 1
ATOM 1989 N N . LYS A 1 270 ? -16.946 -8.592 37.505 1.00 63.38 270 LYS A N 1
ATOM 1990 C CA . LYS A 1 270 ? -17.945 -9.509 36.948 1.00 63.38 270 LYS A CA 1
ATOM 1991 C C . LYS A 1 270 ? -17.339 -10.500 35.947 1.00 63.38 270 LYS A C 1
ATOM 1993 O O . LYS A 1 270 ? -17.857 -10.643 34.845 1.00 63.38 270 LYS A O 1
ATOM 1998 N N . GLN A 1 271 ? -16.253 -11.194 36.309 1.00 50.88 271 GLN A N 1
ATOM 1999 C CA . GLN A 1 271 ? -15.630 -12.247 35.496 1.00 50.88 271 GLN A CA 1
ATOM 2000 C C . GLN A 1 271 ? -16.670 -13.265 35.000 1.00 50.88 271 GLN A C 1
ATOM 2002 O O . GLN A 1 271 ? -16.953 -14.275 35.640 1.00 50.88 271 GLN A O 1
ATOM 2007 N N . LEU A 1 272 ? -17.207 -13.035 33.808 1.00 45.97 272 LEU A N 1
ATOM 2008 C CA . LEU A 1 272 ? -17.920 -14.038 33.044 1.00 45.97 272 LEU A CA 1
ATOM 2009 C C . LEU A 1 272 ? -16.881 -14.631 32.103 1.00 45.97 272 LEU A C 1
ATOM 2011 O O . LEU A 1 272 ? -16.468 -14.001 31.126 1.00 45.97 272 LEU A O 1
ATOM 2015 N N . HIS A 1 273 ? -16.394 -15.810 32.495 1.00 37.31 273 HIS A N 1
ATOM 2016 C CA . HIS A 1 273 ? -15.454 -16.633 31.747 1.00 37.31 273 HIS A CA 1
ATOM 2017 C C . HIS A 1 273 ? -15.886 -16.697 30.278 1.00 37.31 273 HIS A C 1
ATOM 2019 O O . HIS A 1 273 ? -16.854 -17.370 29.930 1.00 37.31 273 HIS A O 1
ATOM 2025 N N . VAL A 1 274 ? -15.157 -16.009 29.401 1.00 38.31 274 VAL A N 1
ATOM 2026 C CA . VAL A 1 274 ? -15.190 -16.339 27.979 1.00 38.31 274 VAL A CA 1
ATOM 2027 C C . VAL A 1 274 ? -14.258 -17.530 27.858 1.00 38.31 274 VAL A C 1
ATOM 2029 O O . VAL A 1 274 ? -13.042 -17.362 27.902 1.00 38.31 274 VAL A O 1
ATOM 2032 N N . ALA A 1 275 ? -14.821 -18.736 27.801 1.00 33.09 275 ALA A N 1
ATOM 2033 C CA . ALA A 1 275 ? -14.045 -19.914 27.455 1.00 33.09 275 ALA A CA 1
ATOM 2034 C C . ALA A 1 275 ? -13.401 -19.650 26.088 1.00 33.09 275 ALA A C 1
ATOM 2036 O O . ALA A 1 275 ? -14.096 -19.551 25.076 1.00 33.09 275 ALA A O 1
ATOM 2037 N N . SER A 1 276 ? -12.080 -19.478 26.065 1.00 30.48 276 SER A N 1
ATOM 2038 C CA . SER A 1 276 ? -11.317 -19.536 24.828 1.00 30.48 276 SER A CA 1
ATOM 2039 C C . SER A 1 276 ? -11.446 -20.964 24.310 1.00 30.48 276 SER A C 1
ATOM 2041 O O . SER A 1 276 ? -10.864 -21.882 24.890 1.00 30.48 276 SER A O 1
ATOM 2043 N N . GLN A 1 277 ? -12.249 -21.180 23.273 1.00 30.98 277 GLN A N 1
ATOM 2044 C CA . GLN A 1 277 ? -12.094 -22.395 22.485 1.00 30.98 277 GLN A CA 1
ATOM 2045 C C . GLN A 1 277 ? -10.861 -22.209 21.602 1.00 30.98 277 GLN A C 1
ATOM 2047 O O . GLN A 1 277 ? -10.728 -21.183 20.932 1.00 30.98 277 GLN A O 1
ATOM 2052 N N . ALA A 1 278 ? -9.945 -23.165 21.754 1.00 33.22 278 ALA A N 1
ATOM 2053 C CA . ALA A 1 278 ? -8.699 -23.318 21.019 1.00 33.22 278 ALA A CA 1
ATOM 2054 C C . ALA A 1 278 ? -8.936 -23.592 19.530 1.00 33.22 278 ALA A C 1
ATOM 2056 O O . ALA A 1 278 ? -10.000 -24.168 19.203 1.00 33.22 278 ALA A O 1
#

Sequence (278 aa):
LRAFEAKLSLLITENTSFAGSALLLAIATTKLIQEHASAIQSLGVQGDKTAAATAYAAGRTDELVNFLKQTAHPDTHTHSCIEFSSGTALTPDLLSGCDTPTFTAQATAITATAEAAKSELPSDAELQGSGSKNCKLTENAGTGLFGGTNAISLKLLDGFYTHTKTQTWADKARIKSVTGSKTLNTAKTAAQTLQTLLQDDWPTAPTDEQTLTTFINNPNIQEKVAQSLKETKQLSETAGTSDLAEKINSIFGAPRPNGTRSFAAEVAHKQLHVASQA

Foldseek 3Di:
DVVLLVLLVVCLVPPVVQVQVSVLLSQLVVVLVVVVVVLVVVLVVLVVQLCVLQVVLLVLVLVVVVVQLVQWDVPLLQAGQDPAPDDSGDDVVSCPPSDDDDPPDDDDLLVVLVVLQVQDDDFLDRNVPPNSHNHLPQDALQPSPDDDPDHAWDAGQQQQATDHNHGDSVPDRRGDGLVRHPSSVSSNVSSVVSNVSVPDPRQDRDDAQVSVLVCLPPPSSLVSSVVVCVVVVNDDPDDDPVNSVVVSCVNFNDQDPVRGTPNSNVSRVPPPDPPPDD